Protein 8U51 (pdb70)

InterPro domains:
  IPR007544 Type 1 encapsulin shell protein [NF041155] (4-263)
  IPR007544 Type 1 encapsulin shell protein [PF04454] (1-251)
  IPR007544 Type 1 encapsulin shell protein [PIRSF019254] (1-263)
  IPR051429 Encapsulin nanocompartment [PTHR37165] (1-262)

Sequence (277 aa):
MNNLHRELAPVSDAAWEQIEEEASRTLKRFLAARRVVDVSDPQGPAFSAVGTGHVTRLEGPGDSVGAVKRQSQPVVEFRVPFILTRQAIDDVERGSQDSDWSPLKEAARKIAGAEDRAVFDGYAAAGIGGIRPQSSNSPLTLPVAASGYPDVIARALDQLRVAGVNGPYHLVLGENAYTLITSGNEDGYPVLQHIHRLIDGEIVWAPAIEGGVLLSTRGGDFAMDIGQDISIGYLSHTATHVELYLQESFTFRTLTSEAVVSLLPSESGSLNIGSLK

Secondary structure (DSSP, 8-state):
--SS-GGGS---HHHHHHHHHHHHHHHHHH--GGGSSEEPPP--TT--EEEEEEEEE---SBTTB--EEEEEEE-EEEEEEEEE-SHHHHHHHTT-S----HHHHHHHHHHHHHHHHHHHH-BTTTTB--TTTT--SPPEEPPSSGGGHHHHHHHHHHHHHHTT--S-EEEEEEHHHHHHHHT--TT---HHHHHHHHSSSPPEEETT-SSEEEEE-SSSSEEEEEEEEEEEEEEEE-SS-EEEEEEEEEEEEE--TTSEEEEEPP-/--B-------

Radius of gyration: 22.18 Å; Cα contacts (8 Å, |Δi|>4): 572; chains: 2; bounding box: 74×34×63 Å

B-factor: mean 32.62, std 5.42, range [25.4, 61.15]

Organism: Klebsiella pneumoniae (NCBI:txid573)

Nearest PDB structures (foldseek):
  8u50-assembly1_A  TM=1.003E+00  e=3.846E-56  Klebsiella pneumoniae
  9bkx-assembly1_E  TM=9.884E-01  e=8.285E-40  Mycobacterium tuberculosis H37Rv
  6i9g-assembly1_A  TM=9.886E-01  e=1.221E-38  Mycolicibacterium hassiacum DSM 44199
  7boj-assembly1_A  TM=9.740E-01  e=4.591E-39  Mycolicibacterium smegmatis MC2 155
  7oe2-assembly1_A  TM=9.631E-01  e=7.368E-34  Haliangium ochraceum DSM 14365

Solvent-accessible surface area: 13826 Å² total; per-residue (Å²): 161,67,128,9,69,43,117,97,10,42,17,44,122,47,0,26,131,50,0,50,95,21,0,29,134,8,0,106,146,27,3,2,0,1,76,1,1,54,24,41,118,85,92,26,138,88,34,80,48,19,58,38,65,118,75,43,175,70,172,42,103,49,128,123,79,60,24,71,108,187,74,65,25,76,31,23,119,32,120,23,74,11,85,2,54,62,108,0,1,70,33,11,138,176,57,28,163,130,17,83,17,62,44,0,89,78,0,0,116,118,0,1,7,36,0,1,112,3,0,0,66,24,88,101,88,12,46,5,34,0,0,31,86,86,24,76,26,69,75,23,70,7,28,108,52,6,52,23,2,19,81,6,0,38,106,0,10,68,37,0,133,121,41,61,7,86,24,63,31,36,0,0,0,1,99,116,10,64,78,55,2,62,82,37,33,164,100,68,120,93,9,69,108,82,0,72,177,46,8,82,25,121,14,2,57,0,43,19,8,113,5,0,0,0,0,2,21,92,37,50,6,4,21,2,24,2,2,46,5,1,1,0,0,23,78,57,85,83,92,85,73,0,49,0,5,0,21,1,8,0,0,1,50,23,88,22,41,70,0,0,0,10,0,76,44,48,185,136,13,39,17,122,12,24,60,38,119

Foldseek 3Di:
DDPQPVVPFPFDPLLVVVLVVVLVVLLVVAAFVVVQFAEDDAAAPVDWWAFPADWAWDDAPDDPGTDIHTDIFTKDKDKFKFKAFCVLRVVSVVPDDDRDPPRSSVQSNVVSLVVQCCQAVNDVVRPRRHQANLAPDDAAADAPALVCVLVRLVVQVVLCVVVVHDAFKAKEAEDVNVCRNPVDDPVPDCSVVSVCVRGDDDYTYHPNDHFMKIFHRPDDFKYKYWNADWDKGFDDADPTMTMIMTMTMIGIDGRDNSGMHTYHYHD/DPDPPPPDPD

Structure (mmCIF, N/CA/C/O backbone):
data_8U51
#
_entry.id   8U51
#
_cell.length_a   1.00
_cell.length_b   1.00
_cell.length_c   1.00
_cell.angle_alpha   90.00
_cell.angle_beta   90.00
_cell.angle_gamma   90.00
#
_symmetry.space_group_name_H-M   'P 1'
#
loop_
_entity.id
_entity.type
_entity.pdbx_description
1 polymer 'Klebsiella pneumoniae family 1 encapsulin shell'
2 polymer 'SUMO-targeting peptide fusion protein'
#
loop_
_atom_site.group_PDB
_atom_site.id
_atom_site.type_symbol
_atom_site.label_atom_id
_atom_site.label_alt_id
_atom_site.label_comp_id
_atom_site.label_asym_id
_atom_site.label_entity_id
_atom_site.label_seq_id
_atom_site.pdbx_PDB_ins_code
_atom_site.Cartn_x
_atom_site.Cartn_y
_atom_site.Cartn_z
_atom_site.occupancy
_atom_site.B_iso_or_equiv
_atom_site.auth_seq_id
_atom_site.auth_comp_id
_atom_site.auth_asym_id
_atom_site.auth_atom_id
_atom_site.pdbx_PDB_model_num
ATOM 1 N N . MET A 1 1 ? 175.786 89.890 151.181 1.00 33.42 1 MET A N 1
ATOM 2 C CA . MET A 1 1 ? 175.411 88.489 151.047 1.00 33.42 1 MET A CA 1
ATOM 3 C C . MET A 1 1 ? 175.467 87.762 152.387 1.00 33.42 1 MET A C 1
ATOM 4 O O . MET A 1 1 ? 176.482 87.795 153.077 1.00 33.42 1 MET A O 1
ATOM 9 N N . ASN A 1 2 ? 174.369 87.114 152.749 1.00 30.46 2 ASN A N 1
ATOM 10 C CA . ASN A 1 2 ? 174.305 86.227 153.901 1.00 30.46 2 ASN A CA 1
ATOM 11 C C . ASN A 1 2 ? 173.986 84.817 153.407 1.00 30.46 2 ASN A C 1
ATOM 12 O O . ASN A 1 2 ? 173.970 84.553 152.203 1.00 30.46 2 ASN A O 1
ATOM 17 N N . ASN A 1 3 ? 173.736 83.904 154.347 1.00 28.75 3 ASN A N 1
ATOM 18 C CA . ASN A 1 3 ? 173.508 82.510 153.982 1.00 28.75 3 ASN A CA 1
ATOM 19 C C . ASN A 1 3 ? 172.283 82.324 153.097 1.00 28.75 3 ASN A C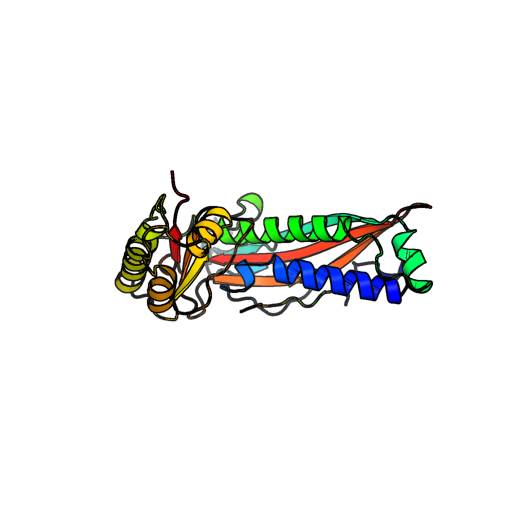 1
ATOM 20 O O . ASN A 1 3 ? 172.203 81.323 152.380 1.00 28.75 3 ASN A O 1
ATOM 25 N N . LEU A 1 4 ? 171.328 83.251 153.136 1.00 29.17 4 LEU A N 1
ATOM 26 C CA . LEU A 1 4 ? 170.223 83.269 152.178 1.00 29.17 4 LEU A CA 1
ATOM 27 C C . LEU A 1 4 ? 170.714 84.010 150.944 1.00 29.17 4 LEU A C 1
ATOM 28 O O . LEU A 1 4 ? 170.642 85.237 150.856 1.00 29.17 4 LEU A O 1
ATOM 33 N N . HIS A 1 5 ? 171.236 83.259 149.974 1.00 28.73 5 HIS A N 1
ATOM 34 C CA . HIS A 1 5 ? 171.837 83.847 148.779 1.00 28.73 5 HIS A CA 1
ATOM 35 C C . HIS A 1 5 ? 170.731 84.319 147.832 1.00 28.73 5 HIS A C 1
ATOM 36 O O . HIS A 1 5 ? 170.509 83.778 146.749 1.00 28.73 5 HIS A O 1
ATOM 43 N N . ARG A 1 6 ? 170.029 85.364 148.276 1.00 32.62 6 ARG A N 1
ATOM 44 C CA . ARG A 1 6 ? 168.869 85.854 147.540 1.00 32.62 6 ARG A CA 1
ATOM 45 C C . ARG A 1 6 ? 169.261 86.517 146.227 1.00 32.62 6 ARG A C 1
ATOM 46 O O . ARG A 1 6 ? 168.519 86.419 145.244 1.00 32.62 6 ARG A O 1
ATOM 54 N N . GLU A 1 7 ? 170.407 87.198 146.191 1.00 33.93 7 GLU A N 1
ATOM 55 C CA . GLU A 1 7 ? 170.823 87.901 144.983 1.00 33.93 7 GLU A CA 1
ATOM 56 C C . GLU A 1 7 ? 171.230 86.942 143.874 1.00 33.93 7 GLU A C 1
ATOM 57 O O . GLU A 1 7 ? 171.332 87.352 142.714 1.00 33.93 7 GLU A O 1
ATOM 63 N N . LEU A 1 8 ? 171.484 85.678 144.200 1.00 29.16 8 LEU A N 1
ATOM 64 C CA . LEU A 1 8 ? 171.831 84.698 143.180 1.00 29.16 8 LEU A CA 1
ATOM 65 C C . LEU A 1 8 ? 170.612 84.092 142.498 1.00 29.16 8 LEU A C 1
ATOM 66 O O . LEU A 1 8 ? 170.775 83.366 141.513 1.00 29.16 8 LEU A O 1
ATOM 71 N N . ALA A 1 9 ? 169.415 84.359 142.996 1.00 27.70 9 ALA A N 1
ATOM 72 C CA . ALA A 1 9 ? 168.203 83.797 142.410 1.00 27.70 9 ALA A CA 1
ATOM 73 C C . ALA A 1 9 ? 167.748 84.641 141.223 1.00 27.70 9 ALA A C 1
ATOM 74 O O . ALA A 1 9 ? 167.723 85.870 141.319 1.00 27.70 9 ALA A O 1
ATOM 76 N N . PRO A 1 10 ? 167.376 84.023 140.103 1.00 26.41 10 PRO A N 1
ATOM 77 C CA . PRO A 1 10 ? 166.813 84.776 138.969 1.00 26.41 10 PRO A CA 1
ATOM 78 C C . PRO A 1 10 ? 165.377 85.224 139.229 1.00 26.41 10 PRO A C 1
ATOM 79 O O . PRO A 1 10 ? 164.426 84.783 138.581 1.00 26.41 10 PRO A O 1
ATOM 83 N N . VAL A 1 11 ? 165.215 86.109 140.209 1.00 27.73 11 VAL A N 1
ATOM 84 C CA . VAL A 1 11 ? 163.915 86.571 140.676 1.00 27.73 11 VAL A CA 1
ATOM 85 C C . VAL A 1 11 ? 163.951 88.090 140.746 1.00 27.73 11 VAL A C 1
ATOM 86 O O . VAL A 1 11 ? 164.846 88.663 141.375 1.00 27.73 11 VAL A O 1
ATOM 90 N N . SER A 1 12 ? 162.987 88.740 140.103 1.00 30.30 12 SER A N 1
ATOM 91 C CA . SER A 1 12 ? 162.937 90.192 140.084 1.00 30.30 12 SER A CA 1
ATOM 92 C C . SER A 1 12 ? 162.446 90.733 141.427 1.00 30.30 12 SER A C 1
ATOM 93 O O . SER A 1 12 ? 161.968 89.995 142.288 1.00 30.30 12 SER A O 1
ATOM 96 N N . ASP A 1 13 ? 162.582 92.049 141.600 1.00 32.09 13 ASP A N 1
ATOM 97 C CA . ASP A 1 13 ? 162.174 92.681 142.851 1.00 32.09 13 ASP A CA 1
ATOM 98 C C . ASP A 1 13 ? 160.667 92.578 143.072 1.00 32.09 13 ASP A C 1
ATOM 99 O O . ASP A 1 13 ? 160.216 92.319 144.194 1.00 32.09 13 ASP A O 1
ATOM 104 N N . ALA A 1 14 ? 159.874 92.791 142.019 1.00 30.59 14 ALA A N 1
ATOM 105 C CA . ALA A 1 14 ? 158.424 92.692 142.152 1.00 30.59 14 ALA A CA 1
ATOM 106 C C . ALA A 1 14 ? 157.997 91.277 142.518 1.00 30.59 14 ALA A C 1
ATOM 107 O O . ALA A 1 14 ? 157.107 91.081 143.358 1.00 30.59 14 ALA A O 1
ATOM 109 N N . ALA A 1 15 ? 158.619 90.277 141.894 1.00 29.96 15 ALA A N 1
ATOM 110 C CA . ALA A 1 15 ? 158.326 88.893 142.241 1.00 29.96 15 ALA A CA 1
ATOM 111 C C . ALA A 1 15 ? 158.704 88.600 143.686 1.00 29.96 15 ALA A C 1
ATOM 112 O O . ALA A 1 15 ? 157.975 87.894 144.393 1.00 29.96 15 ALA A O 1
ATOM 114 N N . TRP A 1 16 ? 159.832 89.146 144.149 1.00 31.03 16 TRP A N 1
ATOM 115 C CA . TRP A 1 16 ? 160.224 88.970 145.543 1.00 31.03 16 TRP A CA 1
ATOM 116 C C . TRP A 1 16 ? 159.193 89.576 146.483 1.00 31.03 16 TRP A C 1
ATOM 117 O O . TRP A 1 16 ? 158.841 88.971 147.503 1.00 31.03 16 TRP A O 1
ATOM 128 N N . GLU A 1 17 ? 158.701 90.772 146.159 1.00 32.95 17 GLU A N 1
ATOM 129 C CA . GLU A 1 17 ? 157.700 91.418 147.003 1.00 32.95 17 GLU A CA 1
ATOM 130 C C . GLU A 1 17 ? 156.417 90.600 147.072 1.00 32.95 17 GLU A C 1
ATOM 131 O O . GLU A 1 17 ? 155.854 90.403 148.157 1.00 32.95 17 GLU A O 1
ATOM 137 N N . GLN A 1 18 ? 155.943 90.113 145.925 1.00 31.31 18 GLN A N 1
ATOM 138 C CA . GLN A 1 18 ? 154.723 89.308 145.921 1.00 31.31 18 GLN A CA 1
ATOM 139 C C . GLN A 1 18 ? 154.912 88.012 146.701 1.00 31.31 18 GLN A C 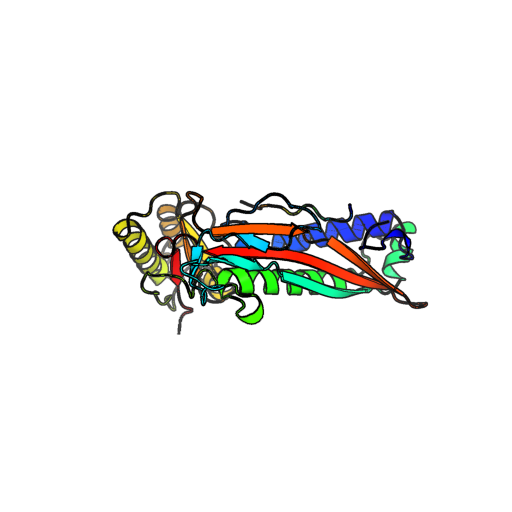1
ATOM 140 O O . GLN A 1 18 ? 154.026 87.598 147.461 1.00 31.31 18 GLN A O 1
ATOM 146 N N . ILE A 1 19 ? 156.069 87.364 146.535 1.00 31.20 19 ILE A N 1
ATOM 147 C CA . ILE A 1 19 ? 156.348 86.122 147.249 1.00 31.20 19 ILE A CA 1
ATOM 148 C C . ILE A 1 19 ? 156.368 86.359 148.752 1.00 31.20 19 ILE A C 1
ATOM 149 O O . ILE A 1 19 ? 155.794 85.581 149.527 1.00 31.20 19 ILE A O 1
ATOM 154 N N . GLU A 1 20 ? 157.021 87.438 149.192 1.00 33.47 20 GLU A N 1
ATOM 155 C CA . GLU A 1 20 ? 157.089 87.724 150.621 1.00 33.47 20 GLU A CA 1
ATOM 156 C C . GLU A 1 20 ? 155.718 88.050 151.194 1.00 33.47 20 GLU A C 1
ATOM 157 O O . GLU A 1 20 ? 155.384 87.615 152.303 1.00 33.47 20 GLU A O 1
ATOM 163 N N . GLU A 1 21 ? 154.907 88.817 150.460 1.00 33.35 21 GLU A N 1
ATOM 164 C CA . GLU A 1 21 ? 153.558 89.118 150.932 1.00 33.35 21 GLU A CA 1
ATOM 165 C C . GLU A 1 21 ? 152.731 87.846 151.087 1.00 33.35 21 GLU A C 1
ATOM 166 O O . GLU A 1 21 ? 152.055 87.651 152.107 1.00 33.35 21 GLU A O 1
ATOM 172 N N . GLU A 1 22 ? 152.787 86.962 150.088 1.00 33.04 22 GLU A N 1
ATOM 173 C CA . GLU A 1 22 ? 152.030 85.716 150.165 1.00 33.04 22 GLU A CA 1
ATOM 174 C C . GLU A 1 22 ? 152.493 84.859 151.336 1.00 33.04 22 GLU A C 1
ATOM 175 O O . GLU A 1 22 ? 151.669 84.298 152.072 1.00 33.04 22 GLU A O 1
ATOM 181 N N . ALA A 1 23 ? 153.812 84.749 151.526 1.00 32.70 23 ALA A N 1
ATOM 182 C CA . ALA A 1 23 ? 154.335 83.943 152.6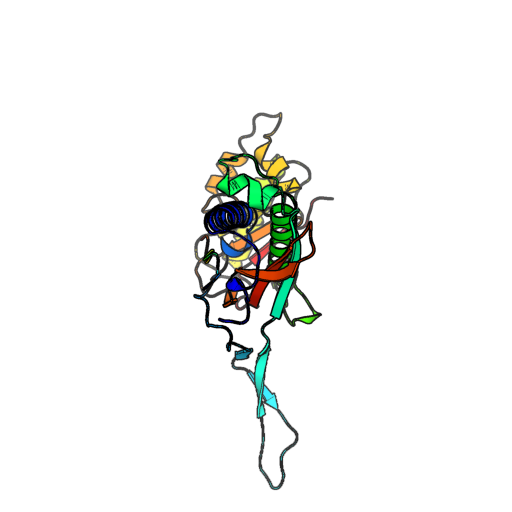22 1.00 32.70 23 ALA A CA 1
ATOM 183 C C . ALA A 1 23 ? 153.913 84.502 153.972 1.00 32.70 23 ALA A C 1
ATOM 184 O O . ALA A 1 23 ? 153.501 83.746 154.859 1.00 32.70 23 ALA A O 1
ATOM 186 N N . SER A 1 24 ? 154.004 85.822 154.148 1.00 32.52 24 SER A N 1
ATOM 187 C CA . SER A 1 24 ? 153.604 86.423 155.414 1.00 32.52 24 SER A CA 1
ATOM 188 C C . SER A 1 24 ? 152.131 86.173 155.701 1.00 32.52 24 SER A C 1
ATOM 189 O O . SER A 1 24 ? 151.768 85.790 156.820 1.00 32.52 24 SER A O 1
ATOM 192 N N . ARG A 1 25 ? 151.269 86.368 154.699 1.00 32.22 25 ARG A N 1
ATOM 193 C CA . ARG A 1 25 ? 149.839 86.151 154.900 1.00 32.22 25 ARG A CA 1
ATOM 194 C C . ARG A 1 25 ? 149.550 84.707 155.292 1.00 32.22 25 ARG A C 1
ATOM 195 O O . ARG A 1 25 ? 148.842 84.443 156.274 1.00 32.22 25 ARG A O 1
ATOM 203 N N . THR A 1 26 ? 150.099 83.753 154.536 1.00 30.89 26 THR A N 1
ATOM 204 C CA . THR A 1 26 ? 149.802 82.348 154.798 1.00 30.89 26 THR A CA 1
ATOM 205 C C . THR A 1 26 ? 150.340 81.909 156.156 1.00 30.89 26 THR A C 1
ATOM 206 O O . THR A 1 26 ? 149.668 81.174 156.892 1.00 30.89 26 THR A O 1
ATOM 210 N N . LEU A 1 27 ? 151.548 82.355 156.511 1.00 31.64 27 LEU A N 1
ATOM 211 C CA . LEU A 1 27 ? 152.120 81.985 157.800 1.00 31.64 27 LEU A CA 1
ATOM 212 C C . LEU A 1 27 ? 151.320 82.576 158.951 1.00 31.64 27 LEU A C 1
ATOM 213 O O . LEU A 1 27 ? 151.060 81.891 159.945 1.00 31.64 27 LEU A O 1
ATOM 218 N N . LYS A 1 28 ? 150.914 83.843 158.838 1.00 32.67 28 LYS A N 1
ATOM 219 C CA . LYS A 1 28 ? 150.096 84.438 159.886 1.00 32.67 28 LYS A CA 1
ATOM 220 C C . LYS A 1 28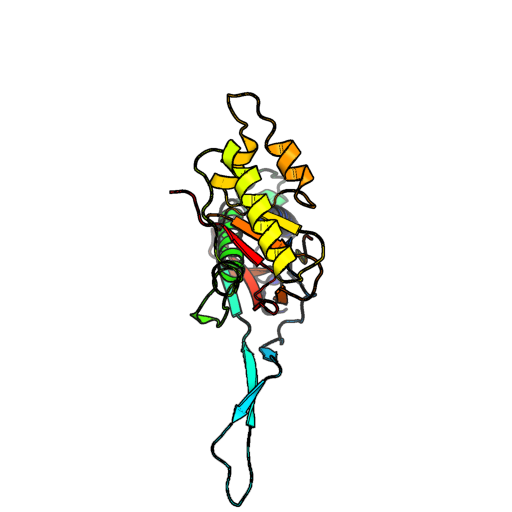 ? 148.761 83.720 160.022 1.00 32.67 28 LYS A C 1
ATOM 221 O O . LYS A 1 28 ? 148.235 83.597 161.132 1.00 32.67 28 LYS A O 1
ATOM 227 N N . ARG A 1 29 ? 148.203 83.233 158.913 1.00 30.62 29 ARG A N 1
ATOM 228 C CA . ARG A 1 29 ? 146.966 82.468 159.010 1.00 30.62 29 ARG A CA 1
ATOM 229 C C . ARG A 1 29 ? 147.187 81.104 159.655 1.00 30.62 29 ARG A C 1
ATOM 230 O O . ARG A 1 29 ? 146.299 80.603 160.351 1.00 30.62 29 ARG A O 1
ATOM 238 N N . PHE A 1 30 ? 148.354 80.488 159.451 1.00 31.36 30 PHE A N 1
ATOM 239 C CA . PHE A 1 30 ? 148.559 79.126 159.930 1.00 31.36 30 PHE A CA 1
ATOM 240 C C . PHE A 1 30 ? 149.270 79.028 161.276 1.00 31.36 30 PHE A C 1
ATOM 241 O O . PHE A 1 30 ? 149.167 77.986 161.929 1.00 31.36 30 PHE A O 1
ATOM 249 N N . LEU A 1 31 ? 149.981 80.065 161.712 1.00 34.62 31 LEU A N 1
ATOM 250 C CA . LEU A 1 31 ? 150.781 79.974 162.928 1.00 34.62 31 LEU A CA 1
ATOM 251 C C . LEU A 1 31 ? 149.902 80.191 164.154 1.00 34.62 31 LEU A C 1
ATOM 252 O O . LEU A 1 31 ? 149.347 81.278 164.343 1.00 34.62 31 LEU A O 1
ATOM 257 N N . ALA A 1 32 ? 149.790 79.165 164.993 1.00 36.15 32 ALA A N 1
ATOM 258 C CA . ALA A 1 32 ? 148.916 79.195 166.160 1.00 36.15 32 ALA A CA 1
ATOM 259 C C . ALA A 1 32 ? 149.659 79.288 167.482 1.00 36.15 32 ALA A C 1
ATOM 260 O O . ALA A 1 32 ? 149.194 79.973 168.393 1.00 36.15 32 ALA A O 1
ATOM 262 N N . ALA A 1 33 ? 150.809 78.621 167.610 1.00 36.52 33 ALA A N 1
ATOM 263 C CA . ALA A 1 33 ? 151.525 78.608 168.882 1.00 36.52 33 ALA A CA 1
ATOM 264 C C . ALA A 1 33 ? 152.021 79.993 169.271 1.00 36.52 33 ALA A C 1
ATOM 265 O O . ALA A 1 33 ? 152.105 80.307 170.462 1.00 36.52 33 ALA A O 1
ATOM 267 N N . ARG A 1 34 ? 152.341 80.837 168.290 1.00 38.83 34 ARG A N 1
ATOM 268 C CA . ARG A 1 34 ? 152.855 82.172 168.569 1.00 38.83 34 ARG A CA 1
ATOM 269 C C . ARG A 1 34 ? 151.819 83.092 169.200 1.00 38.83 34 ARG A C 1
ATOM 270 O O . ARG A 1 34 ? 152.181 84.180 169.657 1.00 38.83 34 ARG A O 1
ATOM 278 N N . ARG A 1 35 ? 150.548 82.693 169.226 1.00 39.99 35 ARG A N 1
ATOM 279 C CA . ARG A 1 35 ? 149.506 83.537 169.792 1.00 39.99 35 ARG A CA 1
ATOM 280 C C . ARG A 1 35 ? 149.326 83.341 171.292 1.00 39.99 35 ARG A C 1
ATOM 281 O O . ARG A 1 35 ? 148.663 84.162 171.932 1.00 39.99 35 ARG A O 1
ATOM 289 N N . VAL A 1 36 ? 149.892 82.281 171.870 1.00 37.32 36 VAL A N 1
ATOM 290 C CA . VAL A 1 36 ? 149.671 81.973 173.280 1.00 37.32 36 VAL A CA 1
ATOM 291 C C . VAL A 1 36 ? 150.985 81.683 173.990 1.00 37.32 36 VAL A C 1
ATOM 292 O O . VAL A 1 36 ? 150.992 81.178 175.118 1.00 37.32 36 VAL A O 1
ATOM 296 N N . VAL A 1 37 ? 152.103 81.998 173.347 1.00 35.05 37 VAL A N 1
ATOM 297 C CA . VAL A 1 37 ? 153.419 81.641 173.856 1.00 35.05 37 VAL A CA 1
ATOM 298 C C . VAL A 1 37 ? 154.311 82.873 173.825 1.00 35.05 37 VAL A C 1
ATOM 299 O O . VAL A 1 37 ? 154.222 83.702 172.913 1.00 35.05 37 VAL A O 1
ATOM 303 N N . ASP A 1 38 ? 155.157 83.008 174.847 1.00 35.48 38 ASP A N 1
ATOM 304 C CA . ASP A 1 38 ? 156.118 84.108 174.915 1.00 35.48 38 ASP A CA 1
ATOM 305 C C . ASP A 1 38 ? 157.164 83.943 173.819 1.00 35.48 38 ASP A C 1
ATOM 306 O O . ASP A 1 38 ? 158.004 83.041 173.881 1.00 35.48 38 ASP A O 1
ATOM 311 N N . VAL A 1 39 ? 157.120 84.818 172.822 1.00 37.59 39 VAL A N 1
ATOM 312 C CA . VAL A 1 39 ? 158.046 84.786 171.697 1.00 37.59 39 VAL A CA 1
ATOM 313 C C . VAL A 1 39 ? 159.047 85.919 171.865 1.00 37.59 39 VAL A C 1
ATOM 314 O O . VAL A 1 39 ? 158.658 87.087 171.990 1.00 37.59 39 VAL A O 1
ATOM 318 N N . SER A 1 40 ? 160.331 85.580 171.866 1.00 37.42 40 SER A N 1
ATOM 319 C CA . SER A 1 40 ? 161.381 86.575 171.990 1.00 37.42 40 SER A CA 1
ATOM 320 C C . SER A 1 40 ? 161.686 87.211 170.636 1.00 37.42 40 SER A C 1
ATOM 321 O O . SER A 1 40 ? 161.266 86.732 169.583 1.00 37.42 40 SER A O 1
ATOM 324 N N . ASP A 1 41 ? 162.421 88.317 170.678 1.00 39.11 41 ASP A N 1
ATOM 325 C CA . ASP A 1 41 ? 162.945 88.906 169.460 1.00 39.11 41 ASP A CA 1
ATOM 326 C C . ASP A 1 41 ? 164.023 88.000 168.867 1.00 39.11 41 ASP A C 1
ATOM 327 O O . ASP A 1 41 ? 164.711 87.285 169.601 1.00 39.11 41 ASP A O 1
ATOM 332 N N . PRO A 1 42 ? 164.182 88.000 167.544 1.00 36.91 42 PRO A N 1
ATOM 333 C CA . PRO A 1 42 ? 165.203 87.146 166.925 1.00 36.91 42 PRO A CA 1
ATOM 334 C C . PRO A 1 42 ? 166.595 87.488 167.440 1.00 36.91 42 PRO A C 1
ATOM 335 O O . PRO A 1 42 ? 166.990 88.654 167.487 1.00 36.91 42 PRO A O 1
ATOM 339 N N . GLN A 1 43 ? 167.338 86.454 167.823 1.00 35.62 43 GLN A N 1
ATOM 340 C CA . GLN A 1 43 ? 168.626 86.625 168.480 1.00 35.62 43 GLN A CA 1
ATOM 341 C C . GLN A 1 43 ? 169.809 86.492 167.533 1.00 35.62 43 GLN A C 1
ATOM 342 O O . GLN A 1 43 ? 170.954 86.558 167.990 1.00 35.62 43 GLN A O 1
ATOM 348 N N . GLY A 1 44 ? 169.572 86.314 166.239 1.00 32.35 44 GLY A N 1
ATOM 349 C CA . GLY A 1 44 ? 170.641 86.286 165.271 1.00 32.35 44 GLY A CA 1
ATOM 350 C C . GLY A 1 44 ? 171.062 84.891 164.861 1.00 32.35 44 GLY A C 1
ATOM 351 O O . GLY A 1 44 ? 170.676 83.890 165.468 1.00 32.35 44 GLY A O 1
ATOM 352 N N . PRO A 1 45 ? 171.873 84.808 163.802 1.00 31.15 45 PRO A N 1
ATOM 353 C CA . PRO A 1 45 ? 172.277 83.488 163.288 1.00 31.15 45 PRO A CA 1
ATOM 354 C C . PRO A 1 45 ? 173.255 82.747 164.184 1.00 31.15 45 PRO A C 1
ATOM 355 O O . PRO A 1 45 ? 173.384 81.523 164.070 1.00 31.15 45 PRO A O 1
ATOM 359 N N . ALA A 1 46 ? 173.966 83.455 165.062 1.00 30.07 46 ALA A N 1
ATOM 360 C CA . ALA A 1 46 ? 174.963 82.799 165.903 1.00 30.07 46 ALA A CA 1
ATOM 361 C C . ALA A 1 46 ? 174.336 82.127 167.118 1.00 30.07 46 ALA A C 1
ATOM 362 O O . ALA A 1 46 ? 174.990 81.315 167.782 1.00 30.07 46 ALA A O 1
ATOM 364 N N . PHE A 1 47 ? 173.084 82.457 167.430 1.00 30.85 47 PHE A N 1
ATOM 365 C CA . PHE A 1 47 ? 172.424 81.935 168.620 1.00 30.85 47 PHE A CA 1
ATOM 366 C C . PHE A 1 47 ? 172.268 80.419 168.523 1.00 30.85 47 PHE A C 1
ATOM 367 O O . PHE A 1 47 ? 171.596 79.908 167.625 1.00 30.85 47 PHE A O 1
ATOM 375 N N . SER A 1 48 ? 172.899 79.698 169.456 1.00 28.57 48 SER A N 1
ATOM 376 C CA . SER A 1 48 ? 173.064 78.256 169.333 1.00 28.57 48 SER A CA 1
ATOM 377 C C . SER A 1 48 ? 172.471 77.435 170.470 1.00 28.57 48 SER A C 1
ATOM 378 O O . SER A 1 48 ? 172.137 76.268 170.243 1.00 28.57 48 SER A O 1
ATOM 381 N N . ALA A 1 49 ? 172.337 77.989 171.673 1.00 27.82 49 ALA A N 1
ATOM 382 C CA . ALA A 1 49 ? 171.804 77.221 172.790 1.00 27.82 49 ALA A CA 1
ATOM 383 C C . ALA A 1 49 ? 171.236 78.177 173.825 1.00 27.82 49 ALA A C 1
ATOM 384 O O . ALA A 1 49 ? 171.562 79.365 173.843 1.00 27.82 49 ALA A O 1
ATOM 386 N N . VAL A 1 50 ? 170.379 77.641 174.690 1.00 27.87 50 VAL A N 1
ATOM 387 C CA . VAL A 1 50 ? 169.814 78.400 175.801 1.00 27.87 50 VAL A CA 1
ATOM 388 C C . VAL A 1 50 ? 170.170 77.692 177.102 1.00 27.87 50 VAL A C 1
ATOM 389 O O . VAL A 1 50 ? 169.926 76.490 177.249 1.00 27.87 50 VAL A O 1
ATOM 393 N N . GLY A 1 51 ? 170.758 78.432 178.036 1.00 28.11 51 GLY A N 1
ATOM 394 C CA . GLY A 1 51 ? 171.144 77.839 179.307 1.00 28.11 51 GLY A CA 1
ATOM 395 C C . GLY A 1 51 ? 169.936 77.644 180.206 1.00 28.11 51 GLY A C 1
ATOM 396 O O . GLY A 1 51 ? 169.137 78.566 180.407 1.00 28.11 51 GLY A O 1
ATOM 397 N N . THR A 1 52 ? 169.798 76.439 180.755 1.00 28.05 52 THR A N 1
ATOM 398 C CA . THR A 1 52 ? 168.668 76.118 181.616 1.00 28.05 52 THR A CA 1
ATOM 399 C C . THR A 1 52 ? 168.910 76.451 183.080 1.00 28.05 52 THR A C 1
ATOM 400 O O . THR A 1 52 ? 167.958 76.446 183.866 1.00 28.05 52 THR A O 1
ATOM 404 N N . GLY A 1 53 ? 170.150 76.740 183.464 1.00 29.37 53 GLY A N 1
ATOM 405 C CA . GLY A 1 53 ? 170.477 77.061 184.834 1.00 29.37 53 GLY A CA 1
ATOM 406 C C . GLY A 1 53 ? 170.857 75.885 185.706 1.00 29.37 53 GLY A C 1
ATOM 407 O O . GLY A 1 53 ? 171.273 76.098 186.850 1.00 29.37 53 GLY A O 1
ATOM 408 N N . HIS A 1 54 ? 170.732 74.659 185.214 1.00 29.82 54 HIS A N 1
ATOM 409 C CA . HIS A 1 54 ? 171.016 73.472 186.004 1.00 29.82 54 HIS A CA 1
ATOM 410 C C . HIS A 1 54 ? 172.383 72.897 185.655 1.00 29.82 54 HIS A C 1
ATOM 411 O O . HIS A 1 54 ? 172.969 73.209 184.617 1.00 29.82 54 HIS A O 1
ATOM 418 N N . VAL A 1 55 ? 172.893 72.049 186.550 1.00 28.19 55 VAL A N 1
ATOM 419 C CA . VAL A 1 55 ? 174.226 71.483 186.415 1.00 28.19 55 VAL A CA 1
ATOM 420 C C . VAL A 1 55 ? 174.152 69.972 186.575 1.00 28.19 55 VAL A C 1
ATOM 421 O O . VAL A 1 55 ? 173.204 69.424 187.139 1.00 28.19 55 VAL A O 1
ATOM 425 N N . THR A 1 56 ? 175.179 69.311 186.036 1.00 29.49 56 THR A N 1
ATOM 426 C CA . THR A 1 56 ? 175.284 67.839 186.170 1.00 29.49 56 THR A CA 1
ATOM 427 C C . THR A 1 56 ? 176.650 67.529 186.781 1.00 29.49 56 THR A C 1
ATOM 428 O O . THR A 1 56 ? 177.646 68.102 186.311 1.00 29.49 56 THR A O 1
ATOM 432 N N . 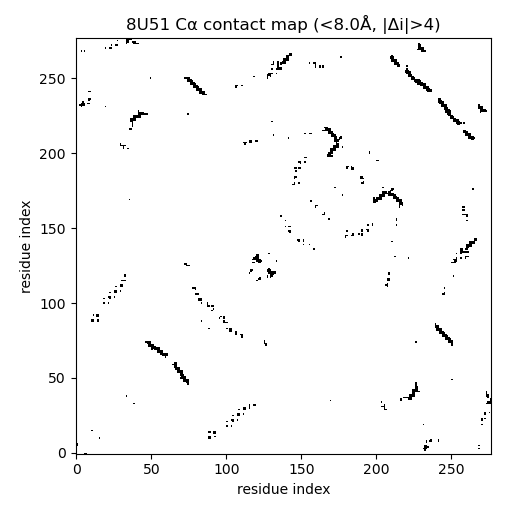ARG A 1 57 ? 176.683 66.681 187.803 1.00 30.41 57 ARG A N 1
ATOM 433 C CA . ARG A 1 57 ? 177.918 66.301 188.475 1.00 30.41 57 ARG A CA 1
ATOM 434 C C . ARG A 1 57 ? 178.798 65.472 187.545 1.00 30.41 57 ARG A C 1
ATOM 435 O O . ARG A 1 57 ? 178.311 64.573 186.854 1.00 30.41 57 ARG A O 1
ATOM 443 N N . LEU A 1 58 ? 180.096 65.768 187.529 1.00 31.24 58 LEU A N 1
ATOM 444 C CA . LEU A 1 58 ? 181.052 65.052 186.703 1.00 31.24 58 LEU A CA 1
ATOM 445 C C . LEU A 1 58 ? 182.000 64.242 187.574 1.00 31.24 58 LEU A C 1
ATOM 446 O O . LEU A 1 58 ? 182.101 64.452 188.785 1.00 31.24 58 LEU A O 1
ATOM 451 N N . GLU A 1 59 ? 182.690 63.301 186.939 1.00 37.35 59 GLU A N 1
ATOM 452 C CA . GLU A 1 59 ? 183.826 62.660 187.585 1.00 37.35 59 GLU A CA 1
ATOM 453 C C . GLU A 1 59 ? 184.964 63.666 187.682 1.00 37.35 59 GLU A C 1
ATOM 454 O O . GLU A 1 59 ? 185.345 64.286 186.685 1.00 37.35 59 GLU A O 1
ATOM 460 N N . GLY A 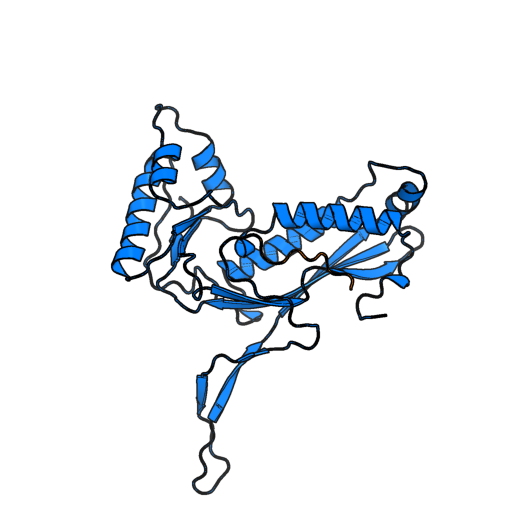1 60 ? 185.508 63.824 188.884 1.00 36.62 60 GLY A N 1
ATOM 461 C CA . GLY A 1 60 ? 186.425 64.898 189.175 1.00 36.62 60 GLY A CA 1
ATOM 462 C C . GLY A 1 60 ? 187.705 64.849 188.370 1.00 36.62 60 GLY A C 1
ATOM 463 O O . GLY A 1 60 ? 188.200 63.781 187.997 1.00 36.62 60 GLY A O 1
ATOM 464 N N . PRO A 1 61 ? 188.263 66.025 188.076 1.00 34.59 61 PRO A N 1
ATOM 465 C CA . PRO A 1 61 ? 189.547 66.067 187.359 1.00 34.59 61 PRO A CA 1
ATOM 466 C C . PRO A 1 61 ? 190.681 65.390 188.106 1.00 34.59 61 PRO A C 1
ATOM 467 O O . PRO A 1 61 ? 191.594 64.854 187.470 1.00 34.59 61 PRO A O 1
ATOM 471 N N . GLY A 1 62 ? 190.648 65.384 189.437 1.00 37.78 62 GLY A N 1
ATOM 472 C CA . GLY A 1 62 ? 191.755 64.843 190.197 1.00 37.78 62 GLY A CA 1
ATOM 473 C C . GLY A 1 62 ? 191.668 65.054 191.694 1.00 37.78 62 GLY A C 1
ATOM 474 O O . GLY A 1 62 ? 190.646 64.745 192.312 1.00 37.78 62 GLY A O 1
ATOM 475 N N . ASP A 1 63 ? 192.739 65.581 192.284 1.00 38.31 63 ASP A N 1
ATOM 476 C CA . ASP A 1 63 ? 192.903 65.614 193.736 1.00 38.31 63 ASP A CA 1
ATOM 477 C C . ASP A 1 63 ? 191.941 66.619 194.358 1.00 38.31 63 ASP A C 1
ATOM 478 O O . ASP A 1 63 ? 192.203 67.824 194.378 1.00 38.31 63 ASP A O 1
ATOM 483 N N . SER A 1 64 ? 190.823 66.114 194.880 1.00 35.62 64 SER A N 1
ATOM 484 C CA . SER A 1 64 ? 189.858 66.884 195.665 1.00 35.62 64 SER A CA 1
ATOM 485 C C . SER A 1 64 ? 189.268 68.061 194.897 1.00 35.62 64 SER A C 1
ATOM 486 O O . SER A 1 64 ? 188.879 69.063 195.502 1.00 35.62 64 SER A O 1
ATOM 489 N N . VAL A 1 65 ? 189.194 67.968 193.573 1.00 32.56 65 VAL A N 1
ATOM 490 C CA . VAL A 1 65 ? 188.544 68.981 192.750 1.00 32.56 65 VAL A CA 1
ATOM 491 C C . VAL A 1 65 ? 187.231 68.406 192.240 1.00 32.56 65 VAL A C 1
ATOM 492 O O . VAL A 1 65 ? 187.211 67.334 191.623 1.00 32.56 65 VAL A O 1
ATOM 496 N N . GLY A 1 66 ? 186.137 69.107 192.505 1.00 29.91 66 GLY A N 1
ATOM 497 C CA . GLY A 1 66 ? 184.831 68.724 192.012 1.00 29.91 66 GLY A CA 1
ATOM 498 C C . GLY A 1 66 ? 184.458 69.528 190.781 1.00 29.91 66 GLY A C 1
ATOM 499 O O . GLY A 1 66 ? 184.837 70.686 190.642 1.00 29.91 66 GLY A O 1
ATOM 500 N N . ALA A 1 67 ? 183.706 68.896 189.883 1.00 29.52 67 ALA A N 1
ATOM 501 C CA . ALA A 1 67 ? 183.330 69.515 188.622 1.00 29.52 67 ALA A CA 1
ATOM 502 C C . ALA A 1 67 ? 181.847 69.316 188.346 1.00 29.52 67 ALA A C 1
ATOM 503 O O . ALA A 1 67 ? 181.298 68.229 188.558 1.00 29.52 67 ALA A O 1
ATOM 505 N N . VAL A 1 68 ? 181.206 70.373 187.859 1.00 28.27 68 VAL A N 1
ATOM 506 C CA . VAL A 1 68 ? 179.835 70.317 187.376 1.00 28.27 68 VAL A CA 1
ATOM 507 C C . VAL A 1 68 ? 179.796 70.931 185.985 1.00 28.27 68 VAL A C 1
ATOM 508 O O . VAL A 1 68 ? 180.514 71.894 185.697 1.00 28.27 68 VAL A O 1
ATOM 512 N N . LYS A 1 69 ? 178.969 70.360 185.123 1.00 28.32 69 LYS A N 1
ATOM 513 C CA . LYS A 1 69 ? 178.784 70.834 183.761 1.00 28.32 69 LYS A CA 1
ATOM 514 C C . LYS A 1 69 ? 177.450 71.559 183.663 1.00 28.32 69 LYS A C 1
ATOM 515 O O . LYS A 1 69 ? 176.431 71.046 184.128 1.00 28.32 69 LYS A O 1
ATOM 521 N N . ARG A 1 70 ? 177.479 72.742 183.063 1.00 27.81 70 ARG A N 1
ATOM 522 C CA . ARG A 1 70 ? 176.233 73.513 182.879 1.00 27.81 70 ARG A CA 1
ATOM 523 C C . ARG A 1 70 ? 175.377 72.839 181.808 1.00 27.81 70 ARG A C 1
ATOM 524 O O . ARG A 1 70 ? 175.945 72.355 180.830 1.00 27.81 70 ARG A O 1
ATOM 532 N N . GLN A 1 71 ? 174.063 72.800 181.997 1.00 28.13 71 GLN A N 1
ATOM 533 C CA . GLN A 1 71 ? 173.117 72.187 181.077 1.00 28.13 71 GLN A CA 1
ATOM 534 C C . GLN A 1 71 ? 172.471 73.252 180.201 1.00 28.13 71 GLN A C 1
ATOM 535 O O . GLN A 1 71 ? 172.274 74.391 180.631 1.00 28.13 71 GLN A O 1
ATOM 541 N N . SER A 1 72 ? 172.150 72.875 178.967 1.00 28.39 72 SER A N 1
ATOM 542 C CA . SER A 1 72 ? 171.544 73.803 178.026 1.00 28.39 72 SER A CA 1
ATOM 543 C C . SER A 1 72 ? 170.671 73.031 177.051 1.00 28.39 72 SER A C 1
ATOM 544 O O . SER A 1 72 ? 170.778 71.810 176.916 1.00 28.39 72 SER A O 1
ATOM 547 N N . GLN A 1 73 ? 169.789 73.767 176.381 1.00 28.97 73 GLN A N 1
ATOM 548 C CA . GLN A 1 73 ? 168.926 73.221 175.348 1.00 28.97 73 GLN A CA 1
ATOM 549 C C . GLN A 1 73 ? 169.371 73.744 173.994 1.00 28.97 73 GLN A C 1
ATOM 550 O O . GLN A 1 73 ? 169.480 74.968 173.810 1.00 28.97 73 GLN A O 1
ATOM 556 N N . PRO A 1 74 ? 169.664 72.863 173.043 1.00 27.76 74 PRO A N 1
ATOM 557 C CA . PRO A 1 74 ? 170.153 73.313 171.739 1.00 27.76 74 PRO A CA 1
ATOM 558 C C . PRO A 1 74 ? 169.041 73.895 170.882 1.00 27.76 74 PRO A C 1
ATOM 559 O O . PRO A 1 74 ? 167.854 73.637 171.079 1.00 27.76 74 PRO A O 1
ATOM 563 N N . VAL A 1 75 ? 169.455 74.690 169.915 1.00 28.00 75 VAL A N 1
ATOM 564 C CA . VAL A 1 75 ? 168.557 75.326 168.962 1.00 28.00 75 VAL A CA 1
ATOM 565 C C . VAL A 1 75 ? 168.382 74.403 167.768 1.00 28.00 75 VAL A C 1
ATOM 566 O O . VAL A 1 75 ? 169.321 73.709 167.360 1.00 28.00 75 VAL A O 1
ATOM 570 N N . VAL A 1 76 ? 167.174 74.366 167.215 1.00 28.23 76 VAL A N 1
ATOM 571 C CA . VAL A 1 76 ? 166.870 73.527 166.065 1.00 28.23 76 VAL A CA 1
ATOM 572 C C . VAL A 1 76 ? 166.531 74.415 164.874 1.00 28.23 76 VAL A C 1
ATOM 573 O O . VAL A 1 76 ? 165.937 75.493 165.013 1.00 28.23 76 VAL A O 1
ATOM 577 N N . GLU A 1 77 ? 166.936 73.956 163.692 1.00 29.21 77 GLU A N 1
ATOM 578 C CA . GLU A 1 77 ? 166.694 74.640 162.430 1.00 29.21 77 GLU A CA 1
ATOM 579 C C . GLU A 1 77 ? 165.768 73.797 161.564 1.00 29.21 77 GLU A C 1
ATOM 580 O O . GLU A 1 77 ? 166.034 72.614 161.335 1.00 29.21 77 GLU A O 1
ATOM 586 N N . PHE A 1 78 ? 164.697 74.413 161.077 1.00 28.96 78 PHE A N 1
ATOM 587 C CA . PHE A 1 78 ? 163.729 73.771 160.198 1.00 28.96 78 PHE A CA 1
ATOM 588 C C . PHE A 1 78 ? 163.812 74.409 158.820 1.00 28.96 78 PHE A C 1
ATOM 589 O O . PHE A 1 78 ? 163.800 75.640 158.702 1.00 28.96 78 PHE A O 1
ATOM 597 N N . ARG A 1 79 ? 163.898 73.574 157.785 1.00 26.59 79 ARG A N 1
ATOM 598 C CA . ARG A 1 79 ? 163.969 74.026 156.403 1.00 26.59 79 ARG A CA 1
ATOM 599 C C . ARG A 1 79 ? 163.001 73.217 155.553 1.00 26.59 79 ARG A C 1
ATOM 600 O O . ARG A 1 79 ? 162.949 71.988 155.662 1.00 26.59 79 ARG A O 1
ATOM 608 N N . VAL A 1 80 ? 162.230 73.910 154.712 1.00 27.28 80 VAL A N 1
ATOM 609 C CA . VAL A 1 80 ? 161.295 73.276 153.792 1.00 27.28 80 VAL A CA 1
ATOM 610 C C . VAL A 1 80 ? 161.526 73.850 152.401 1.00 27.28 80 VAL A C 1
ATOM 611 O O . VAL A 1 80 ? 161.300 75.042 152.181 1.00 27.28 80 VAL A O 1
ATOM 615 N N . PRO A 1 81 ? 161.973 73.059 151.430 1.00 26.15 81 PRO A N 1
ATOM 616 C CA . PRO A 1 81 ? 162.145 73.569 150.067 1.00 26.15 81 PRO A CA 1
ATOM 617 C C . PRO A 1 81 ? 160.881 73.489 149.223 1.00 26.15 81 PRO A C 1
ATOM 618 O O . PRO A 1 81 ? 160.000 72.655 149.433 1.00 26.15 81 PRO A O 1
ATOM 622 N N . PHE A 1 82 ? 160.812 74.387 148.242 1.00 25.40 82 PHE A N 1
ATOM 623 C CA . PHE A 1 82 ? 159.719 74.434 147.281 1.00 25.40 82 PHE A CA 1
ATOM 624 C C . PHE A 1 82 ? 160.246 74.941 145.943 1.00 25.40 82 PHE A C 1
ATOM 625 O O . PHE A 1 82 ? 161.328 75.530 145.854 1.00 25.40 82 PHE A O 1
ATOM 633 N N . ILE A 1 83 ? 159.490 74.619 144.890 1.00 27.00 83 ILE A N 1
ATOM 634 C CA . ILE A 1 83 ? 159.962 74.958 143.521 1.00 27.00 83 ILE A CA 1
ATOM 635 C C . ILE A 1 83 ? 158.950 75.833 142.789 1.00 27.00 83 ILE A C 1
ATOM 636 O O . ILE A 1 83 ? 157.774 75.452 142.740 1.00 27.00 83 ILE A O 1
ATOM 641 N N . LEU A 1 84 ? 159.404 76.958 142.249 1.00 27.78 84 LEU A N 1
ATOM 642 C CA . LEU A 1 84 ? 158.594 77.832 141.411 1.00 27.78 84 LEU A CA 1
ATOM 643 C C . LEU A 1 84 ? 158.981 77.639 139.949 1.00 27.78 84 LEU A C 1
ATOM 644 O O . LEU A 1 84 ? 160.078 77.177 139.635 1.00 27.78 84 LEU A O 1
ATOM 649 N N . THR A 1 85 ? 158.064 77.990 139.045 1.00 28.85 85 THR A N 1
ATOM 650 C CA . THR A 1 85 ? 158.172 77.584 137.643 1.00 28.85 85 THR A CA 1
ATOM 651 C C . THR A 1 85 ? 158.873 78.592 136.739 1.00 28.85 85 THR A C 1
ATOM 652 O O . THR A 1 85 ? 158.991 78.327 135.537 1.00 28.85 85 THR A O 1
ATOM 656 N N . ARG A 1 86 ? 159.267 79.758 137.250 1.00 28.22 86 ARG A N 1
ATOM 657 C CA . ARG A 1 86 ? 159.981 80.777 136.477 1.00 28.22 86 ARG A CA 1
ATOM 658 C C . ARG A 1 86 ? 159.082 81.446 135.445 1.00 28.22 86 ARG A C 1
ATOM 659 O O . ARG A 1 86 ? 159.447 82.477 134.878 1.00 28.22 86 ARG A O 1
ATOM 667 N N . GLN A 1 87 ? 157.891 80.889 135.221 1.00 30.85 87 GLN A N 1
ATOM 668 C CA . GLN A 1 87 ? 156.889 81.575 134.363 1.00 30.85 87 GLN A CA 1
ATOM 669 C C . GLN A 1 87 ? 156.082 82.496 135.287 1.00 30.85 87 GLN A C 1
ATOM 670 O O . GLN A 1 87 ? 155.846 83.646 134.889 1.00 30.85 87 GLN A O 1
ATOM 676 N N . ALA A 1 88 ? 155.698 82.023 136.481 1.00 28.76 88 ALA A N 1
ATOM 677 C CA . ALA A 1 88 ? 155.044 82.880 137.461 1.00 28.76 88 ALA A CA 1
ATOM 678 C C . ALA A 1 88 ? 155.951 84.028 137.882 1.00 28.76 88 ALA A C 1
ATOM 679 O O . ALA A 1 88 ? 155.485 85.152 138.091 1.00 28.76 88 ALA A O 1
ATOM 681 N N . ILE A 1 89 ? 157.251 83.760 138.027 1.00 28.26 89 ILE A N 1
ATOM 682 C CA . ILE A 1 89 ? 158.189 84.803 138.438 1.00 28.26 89 ILE A CA 1
ATOM 683 C C . ILE A 1 89 ? 158.333 85.863 137.353 1.00 28.26 89 ILE A C 1
ATOM 684 O O . ILE A 1 89 ? 158.340 87.066 137.638 1.00 28.26 89 ILE A O 1
ATOM 689 N N . ASP A 1 90 ? 158.459 85.440 136.093 1.00 29.72 90 ASP A N 1
ATOM 690 C CA . ASP A 1 90 ? 158.653 86.404 135.016 1.00 29.72 90 ASP A CA 1
ATOM 691 C C . ASP A 1 90 ? 157.363 87.146 134.688 1.00 29.72 90 ASP A C 1
ATOM 692 O O . ASP A 1 90 ? 157.404 88.296 134.234 1.00 29.72 90 ASP A O 1
ATOM 697 N N . ASP A 1 91 ? 156.208 86.511 134.907 1.00 30.01 91 ASP A N 1
ATOM 698 C CA . ASP A 1 91 ? 154.943 87.167 134.602 1.00 30.01 91 ASP A CA 1
ATOM 699 C C . ASP A 1 91 ? 154.670 88.348 135.524 1.00 30.01 91 ASP A C 1
ATOM 700 O O . ASP A 1 91 ? 153.895 89.240 135.167 1.00 30.01 91 ASP A O 1
ATOM 705 N N . VAL A 1 92 ? 155.289 88.377 136.706 1.00 28.58 92 VAL A N 1
ATOM 706 C CA . VAL A 1 92 ? 155.024 89.457 137.653 1.00 28.58 92 VAL A CA 1
ATOM 707 C C . VAL A 1 92 ? 155.469 90.798 137.084 1.00 28.58 92 VAL A C 1
ATOM 708 O O . VAL A 1 92 ? 154.749 91.799 137.181 1.00 28.58 92 VAL A O 1
ATOM 712 N N . GLU A 1 93 ? 156.658 90.843 136.482 1.00 31.16 93 GLU A N 1
ATOM 713 C CA . GLU A 1 93 ? 157.153 92.086 135.902 1.00 31.16 93 GLU A CA 1
ATOM 714 C C . GLU A 1 93 ? 156.289 92.539 134.731 1.00 31.16 93 GLU A C 1
ATOM 715 O O . GLU A 1 93 ? 156.256 93.731 134.408 1.00 31.16 93 GLU A O 1
ATOM 721 N N . ARG A 1 94 ? 155.576 91.610 134.099 1.00 30.47 94 ARG A N 1
ATOM 722 C CA . ARG A 1 94 ? 154.678 91.910 132.995 1.00 30.47 94 ARG A CA 1
ATOM 723 C C . ARG A 1 94 ? 153.277 92.300 133.452 1.00 30.47 94 ARG A C 1
ATOM 724 O O . ARG A 1 94 ? 152.390 92.452 132.609 1.00 30.47 94 ARG A O 1
ATOM 732 N N . GLY A 1 95 ? 153.052 92.456 134.753 1.00 29.98 95 GLY A N 1
ATOM 733 C CA . GLY A 1 95 ? 151.772 92.903 135.259 1.00 29.98 95 GLY A CA 1
ATOM 734 C C . GLY A 1 95 ? 150.832 91.821 135.734 1.00 29.98 95 GLY A C 1
ATOM 735 O O . GLY A 1 95 ? 149.655 92.112 135.962 1.00 29.98 95 GLY A O 1
ATOM 736 N N . SER A 1 96 ? 151.303 90.585 135.884 1.00 30.49 96 SER A N 1
ATOM 737 C CA . SER A 1 96 ? 150.450 89.514 136.377 1.00 30.49 96 SER A CA 1
ATOM 738 C C . SER A 1 96 ? 150.053 89.759 137.827 1.00 30.49 96 SER A C 1
ATOM 739 O O . SER A 1 96 ? 150.844 90.264 138.628 1.00 30.49 96 SER A O 1
ATOM 742 N N . GLN A 1 97 ? 148.814 89.401 138.155 1.00 32.17 97 GLN A N 1
ATOM 743 C CA . GLN A 1 97 ? 148.306 89.482 139.515 1.00 32.17 97 GLN A CA 1
ATOM 744 C C . GLN A 1 97 ? 147.820 88.145 140.045 1.00 32.17 97 GLN A C 1
ATOM 745 O O . GLN A 1 97 ? 147.370 88.078 141.193 1.00 32.17 97 GLN A O 1
ATOM 751 N N . ASP A 1 98 ? 147.890 87.080 139.250 1.00 31.97 98 ASP A N 1
ATOM 752 C CA . ASP A 1 98 ? 147.458 85.750 139.662 1.00 31.97 98 ASP A CA 1
ATOM 753 C C . ASP A 1 98 ? 148.532 84.719 139.342 1.00 31.97 98 ASP A C 1
ATOM 754 O O . ASP A 1 98 ? 148.261 83.645 138.803 1.00 31.97 98 ASP A O 1
ATOM 759 N N . SER A 1 99 ? 149.779 85.041 139.672 1.00 31.75 99 SER A N 1
ATOM 760 C CA . SER A 1 99 ? 150.856 84.070 139.549 1.00 31.75 99 SER A CA 1
ATOM 761 C C . SER A 1 99 ? 150.664 82.933 140.546 1.00 31.75 99 SER A C 1
ATOM 762 O O . SER A 1 99 ? 150.159 83.125 141.654 1.00 31.75 99 SER A O 1
ATOM 765 N N . ASP A 1 100 ? 151.077 81.738 140.138 1.00 31.81 100 ASP A N 1
ATOM 766 C CA . ASP A 1 100 ? 150.864 80.534 140.934 1.00 31.81 100 ASP A CA 1
ATOM 767 C C . ASP A 1 100 ? 151.899 80.471 142.051 1.00 31.81 100 ASP A C 1
ATOM 768 O O . ASP A 1 100 ? 153.064 80.142 141.812 1.00 31.81 100 ASP A O 1
ATOM 773 N N . TRP A 1 101 ? 151.473 80.777 143.279 1.00 29.82 101 TRP A N 1
ATOM 774 C CA . TRP A 1 101 ? 152.317 80.650 144.461 1.00 29.82 101 TRP A CA 1
ATOM 775 C C . TRP A 1 101 ? 151.891 79.479 145.340 1.00 29.82 101 TRP A C 1
ATOM 776 O O . TRP A 1 101 ? 152.121 79.492 146.551 1.00 29.82 101 TRP A O 1
ATOM 787 N N . SER A 1 102 ? 151.257 78.468 144.750 1.00 30.83 102 SER A N 1
ATOM 788 C CA . SER A 1 102 ? 150.824 77.308 145.525 1.00 30.83 102 SER A CA 1
ATOM 789 C C . SER A 1 102 ? 151.964 76.543 146.194 1.00 30.83 102 SER A C 1
ATOM 790 O O . SER A 1 102 ? 151.795 76.153 147.362 1.00 30.83 102 SER A O 1
ATOM 793 N N . PRO A 1 103 ? 153.098 76.256 145.536 1.00 29.51 103 PRO A N 1
ATOM 794 C CA . PRO A 1 103 ? 154.182 75.566 146.258 1.00 29.51 103 PRO A CA 1
ATOM 795 C C . PRO A 1 103 ? 154.662 76.328 147.479 1.00 29.51 103 PRO A C 1
ATOM 796 O O . PRO A 1 103 ? 154.982 75.716 148.506 1.00 29.51 103 PRO A O 1
ATOM 800 N N . LEU A 1 104 ? 154.700 77.659 147.398 1.00 29.02 104 LEU A N 1
ATOM 801 C CA . LEU A 1 104 ? 155.081 78.463 148.552 1.00 29.02 104 LEU A CA 1
ATOM 802 C C . LEU A 1 104 ? 154.077 78.305 149.686 1.00 29.02 104 LEU A C 1
ATOM 803 O O . LEU A 1 104 ? 154.462 78.204 150.856 1.00 29.02 104 LEU A O 1
ATOM 808 N N . LYS A 1 105 ? 152.784 78.279 149.361 1.00 30.55 105 LYS A N 1
ATOM 809 C CA . LYS A 1 105 ? 151.764 78.114 150.390 1.00 30.55 105 LYS A CA 1
ATOM 810 C C . LYS A 1 105 ? 151.841 76.733 151.031 1.00 30.55 105 LYS A C 1
ATOM 811 O O . LYS A 1 105 ? 151.671 76.597 152.247 1.00 30.55 105 LYS A O 1
ATOM 817 N N . GLU A 1 106 ? 152.097 75.697 150.232 1.00 32.12 106 GLU A N 1
ATOM 818 C CA . GLU A 1 106 ? 152.247 74.360 150.796 1.00 32.12 106 GLU A CA 1
ATOM 819 C C . GLU A 1 106 ? 153.479 74.267 151.693 1.00 32.12 106 GLU A C 1
ATOM 820 O O . GLU A 1 106 ? 153.430 73.637 152.756 1.00 32.12 106 GLU A O 1
ATOM 826 N N . ALA A 1 107 ? 154.586 74.894 151.291 1.00 29.66 107 ALA A N 1
ATOM 827 C CA . ALA A 1 107 ? 155.767 74.917 152.148 1.00 29.66 107 ALA A CA 1
ATOM 828 C C . ALA A 1 107 ? 155.494 75.668 153.445 1.00 29.66 107 ALA A C 1
ATOM 829 O O . ALA A 1 107 ? 155.942 75.251 154.522 1.00 29.66 107 ALA A O 1
ATOM 831 N N . ALA A 1 108 ? 154.768 76.786 153.363 1.00 29.73 108 ALA A N 1
ATOM 832 C CA . ALA A 1 108 ? 154.422 77.537 154.563 1.00 29.73 108 ALA A CA 1
ATOM 833 C C . ALA A 1 108 ? 153.562 76.703 155.502 1.00 29.73 108 ALA A C 1
ATOM 834 O O . ALA A 1 108 ? 153.782 76.696 156.718 1.00 29.73 108 ALA A O 1
ATOM 836 N N . ARG A 1 109 ? 152.586 75.982 154.949 1.00 30.78 109 ARG A N 1
ATOM 837 C CA . ARG A 1 109 ? 151.761 75.098 155.762 1.00 30.78 109 ARG A CA 1
ATOM 838 C C . ARG A 1 109 ? 152.605 74.020 156.429 1.00 30.78 109 ARG A C 1
ATOM 839 O O . ARG A 1 109 ? 152.432 73.727 157.617 1.00 30.78 109 ARG A O 1
ATOM 847 N N . LYS A 1 110 ? 153.539 73.429 155.680 1.00 31.25 110 LYS A N 1
ATOM 848 C CA . LYS A 1 110 ? 154.381 72.372 156.232 1.00 31.25 110 LYS A CA 1
ATOM 849 C C . LYS A 1 110 ? 155.238 72.885 157.385 1.00 31.25 110 LYS A C 1
ATOM 850 O O . LYS A 1 110 ? 155.332 72.244 158.439 1.00 31.25 110 LYS A O 1
ATOM 856 N N . ILE A 1 111 ? 155.873 74.044 157.202 1.00 30.11 111 ILE A N 1
ATOM 857 C CA . ILE A 1 111 ? 156.773 74.544 158.237 1.00 30.11 111 ILE A CA 1
ATOM 858 C C . ILE A 1 111 ? 155.987 75.020 159.456 1.00 30.11 111 ILE A C 1
ATOM 859 O O . ILE A 1 111 ? 156.413 74.812 160.600 1.00 30.11 111 ILE A O 1
ATOM 864 N N . ALA A 1 112 ? 154.824 75.642 159.242 1.00 30.42 112 ALA A N 1
ATOM 865 C CA . ALA A 1 112 ? 153.992 76.043 160.370 1.00 30.42 112 ALA A CA 1
ATOM 866 C C . ALA A 1 112 ? 153.499 74.829 161.144 1.00 30.42 112 ALA A C 1
ATOM 867 O O . ALA A 1 112 ? 153.472 74.846 162.378 1.00 30.42 112 ALA A O 1
ATOM 869 N N . GLY A 1 113 ? 153.111 73.766 160.438 1.00 31.26 113 GLY A N 1
ATOM 870 C CA . GLY A 1 113 ? 152.699 72.553 161.118 1.00 31.26 113 GLY A CA 1
ATOM 871 C C . GLY A 1 113 ? 153.818 71.923 161.920 1.00 31.26 113 GLY A C 1
ATOM 872 O O . GLY A 1 113 ? 153.603 71.460 163.041 1.00 31.26 113 GLY A O 1
ATOM 873 N N . ALA A 1 114 ? 155.030 71.893 161.359 1.00 31.14 114 ALA A N 1
ATOM 874 C CA . ALA A 1 114 ? 156.166 71.339 162.093 1.00 31.14 114 ALA A CA 1
ATOM 875 C C . ALA A 1 114 ? 156.454 72.149 163.352 1.00 31.14 114 ALA A C 1
ATOM 876 O O . ALA A 1 114 ? 156.659 71.587 164.435 1.00 31.14 114 ALA A O 1
ATOM 878 N N . GLU A 1 115 ? 156.451 73.479 163.231 1.00 33.09 115 GLU A N 1
ATOM 879 C CA . GLU A 1 115 ? 156.686 74.337 164.389 1.00 33.09 115 GLU A CA 1
ATOM 880 C C . GLU A 1 115 ? 155.617 74.132 165.459 1.00 33.09 115 GLU A C 1
ATOM 881 O O . GLU A 1 115 ? 155.927 73.992 166.650 1.00 33.09 115 GLU A O 1
ATOM 887 N N . ASP A 1 116 ? 154.348 74.105 165.047 1.00 33.10 116 ASP A N 1
ATOM 888 C CA . ASP A 1 116 ? 153.257 73.946 166.000 1.00 33.10 116 ASP A CA 1
ATOM 889 C C . ASP A 1 116 ? 153.306 72.588 166.685 1.00 33.10 116 ASP A C 1
ATOM 890 O O . ASP A 1 116 ? 153.065 72.488 167.892 1.00 33.10 116 ASP A O 1
ATOM 895 N N . ARG A 1 117 ? 153.604 71.529 165.930 1.00 31.96 117 ARG A N 1
ATOM 896 C CA . ARG A 1 117 ? 153.663 70.201 166.525 1.00 31.96 117 ARG A CA 1
ATOM 897 C C . ARG A 1 117 ? 154.845 70.074 167.473 1.00 31.96 117 ARG A C 1
ATOM 898 O O . ARG A 1 117 ? 154.748 69.393 168.496 1.00 31.96 117 ARG A O 1
ATOM 906 N N . ALA A 1 118 ? 155.965 70.727 167.158 1.00 31.10 118 ALA A N 1
ATOM 907 C CA . ALA A 1 118 ? 157.086 70.731 168.090 1.00 31.10 118 ALA A CA 1
ATOM 908 C C . ALA A 1 118 ? 156.726 71.454 169.380 1.00 31.10 118 ALA A C 1
ATOM 909 O O . ALA A 1 118 ? 157.047 70.981 170.475 1.00 31.10 118 ALA A O 1
ATOM 911 N N . VAL A 1 119 ? 156.056 72.604 169.275 1.00 30.50 119 VAL A N 1
ATOM 912 C CA . VAL A 1 119 ? 155.756 73.386 170.471 1.00 30.50 119 VAL A CA 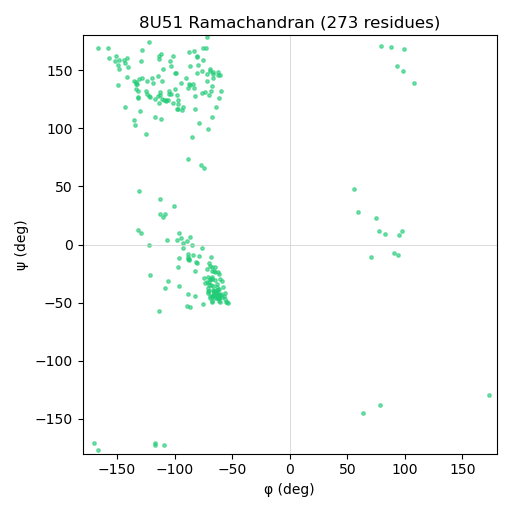1
ATOM 913 C C . VAL A 1 119 ? 154.703 72.692 171.332 1.00 30.50 119 VAL A C 1
ATOM 914 O O . VAL A 1 119 ? 154.808 72.673 172.564 1.00 30.50 119 VAL A O 1
ATOM 918 N N . PHE A 1 120 ? 153.682 72.104 170.711 1.00 31.18 120 PHE A N 1
ATOM 919 C CA . PHE A 1 120 ? 152.565 71.542 171.468 1.00 31.18 120 PHE A CA 1
ATOM 920 C C . PHE A 1 120 ? 152.798 70.081 171.849 1.00 31.18 120 PHE A C 1
ATOM 921 O O . PHE A 1 120 ? 152.662 69.713 173.018 1.00 31.18 120 PHE A O 1
ATOM 929 N N . ASP A 1 121 ? 153.127 69.236 170.874 1.00 32.71 121 ASP A N 1
ATOM 930 C CA . ASP A 1 121 ? 153.272 67.809 171.118 1.00 32.71 121 ASP A CA 1
ATOM 931 C C . ASP A 1 121 ? 154.710 67.379 171.370 1.00 32.71 121 ASP A C 1
ATOM 932 O O . ASP A 1 121 ? 154.931 66.241 171.797 1.00 32.71 121 ASP A O 1
ATOM 937 N N . GLY A 1 122 ? 155.681 68.243 171.123 1.00 32.41 122 GLY A N 1
ATOM 938 C CA . GLY A 1 122 ? 157.068 67.911 171.412 1.00 32.41 122 GLY A CA 1
ATOM 939 C C . GLY A 1 122 ? 157.794 67.310 170.226 1.00 32.41 122 GLY A C 1
ATOM 940 O O . GLY A 1 122 ? 157.206 66.692 169.339 1.00 32.41 122 GLY A O 1
ATOM 941 N N . TYR A 1 123 ? 159.112 67.494 170.219 1.00 32.42 123 TYR A N 1
ATOM 942 C CA . TYR A 1 123 ? 160.003 66.938 169.201 1.00 32.42 123 TYR A CA 1
ATOM 943 C C . TYR A 1 123 ? 161.202 66.347 169.938 1.00 32.42 123 TYR A C 1
ATOM 944 O O . TYR A 1 123 ? 162.085 67.084 170.386 1.00 32.42 123 TYR A O 1
ATOM 953 N N . ALA A 1 124 ? 161.226 65.019 170.064 1.00 32.68 124 ALA A N 1
ATOM 954 C CA . ALA A 1 124 ? 162.207 64.362 170.925 1.00 32.68 124 ALA A CA 1
ATOM 955 C C . ALA A 1 124 ? 163.628 64.522 170.396 1.00 32.68 124 ALA A C 1
ATOM 956 O O . ALA A 1 124 ? 164.576 64.639 171.181 1.00 32.68 124 ALA A O 1
ATOM 958 N N . ALA A 1 125 ? 163.800 64.513 169.072 1.00 32.77 125 ALA A N 1
ATOM 959 C CA . ALA A 1 125 ? 165.141 64.600 168.502 1.00 32.77 125 ALA A CA 1
ATOM 960 C C . ALA A 1 125 ? 165.820 65.917 168.851 1.00 32.77 125 ALA A C 1
ATOM 961 O O . ALA A 1 125 ? 167.034 65.944 169.081 1.00 32.77 125 ALA A O 1
ATOM 963 N N . ALA A 1 126 ? 165.066 67.010 168.902 1.00 31.60 126 ALA A N 1
ATOM 964 C CA . ALA A 1 126 ? 165.617 68.321 169.211 1.00 31.60 126 ALA A CA 1
ATOM 965 C C . ALA A 1 126 ? 165.620 68.635 170.700 1.00 31.60 126 ALA A C 1
ATOM 966 O O . ALA A 1 126 ? 166.009 69.743 171.080 1.00 31.60 126 ALA A O 1
ATOM 968 N N . GLY A 1 127 ? 165.194 67.704 171.547 1.00 31.85 127 GLY A N 1
ATOM 969 C CA . GLY A 1 127 ? 165.137 67.970 172.968 1.00 31.85 127 GLY A CA 1
ATOM 970 C C . GLY A 1 127 ? 164.002 68.863 173.408 1.00 31.85 127 GLY A C 1
ATOM 971 O O . GLY A 1 127 ? 164.100 69.492 174.464 1.00 31.85 127 GLY A O 1
ATOM 972 N N . ILE A 1 128 ? 162.931 68.949 172.628 1.00 31.08 128 ILE A N 1
ATOM 973 C CA . ILE A 1 128 ? 161.782 69.779 172.971 1.00 31.08 128 ILE A CA 1
ATOM 974 C C . ILE A 1 128 ? 160.715 68.893 173.601 1.00 31.08 128 ILE A C 1
ATOM 975 O O . ILE A 1 128 ? 160.192 67.979 172.956 1.00 31.08 128 ILE A O 1
ATOM 980 N N . GLY A 1 129 ? 160.400 69.160 174.870 1.00 31.71 129 GLY A N 1
ATOM 981 C CA . GLY A 1 129 ? 159.418 68.346 175.567 1.00 31.71 129 GLY A CA 1
ATOM 982 C C . GLY A 1 129 ? 158.014 68.501 175.016 1.00 31.71 129 GLY A C 1
ATOM 983 O O . GLY A 1 129 ? 157.309 67.511 174.806 1.00 31.71 129 GLY A O 1
ATOM 984 N N . GLY A 1 130 ? 157.594 69.728 174.763 1.00 32.28 130 GLY A N 1
ATOM 985 C CA . GLY A 1 130 ? 156.237 69.992 174.332 1.00 32.28 130 GLY A CA 1
ATOM 986 C C . GLY A 1 130 ? 155.350 70.424 175.485 1.00 32.28 130 GLY A C 1
ATOM 987 O O . GLY A 1 130 ? 155.543 70.029 176.638 1.00 32.28 130 GLY A O 1
ATOM 988 N N . ILE A 1 131 ? 154.357 71.253 175.169 1.00 31.12 131 ILE A N 1
ATOM 989 C CA . ILE A 1 131 ? 153.498 71.821 176.205 1.00 31.12 131 ILE A CA 1
ATOM 990 C C . ILE A 1 131 ? 152.610 70.748 176.824 1.00 31.12 131 ILE A C 1
ATOM 991 O O . ILE A 1 131 ? 152.475 70.663 178.049 1.00 31.12 131 ILE A O 1
ATOM 996 N N . ARG A 1 132 ? 151.992 69.916 175.992 1.00 32.14 132 ARG A N 1
ATOM 997 C CA . ARG A 1 132 ? 150.998 68.961 176.469 1.00 32.14 132 ARG A CA 1
ATOM 998 C C . ARG A 1 132 ? 151.618 67.770 177.196 1.00 32.14 132 ARG A C 1
ATOM 999 O O . ARG A 1 132 ? 151.172 67.447 178.304 1.00 32.14 132 ARG A O 1
ATOM 1007 N N . PRO A 1 133 ? 152.612 67.072 176.631 1.00 32.72 133 PRO A N 1
ATOM 1008 C CA . PRO A 1 133 ? 153.203 65.948 177.374 1.00 32.72 133 PRO A CA 1
ATOM 1009 C C . PRO A 1 133 ? 153.924 66.367 178.642 1.00 32.72 133 PRO A C 1
ATOM 1010 O O . PRO A 1 133 ? 154.147 65.522 179.515 1.00 32.72 133 PRO A O 1
ATOM 1014 N N . GLN A 1 134 ? 154.297 67.640 178.774 1.00 32.62 134 GLN A N 1
ATOM 1015 C CA . GLN A 1 134 ? 154.967 68.149 179.964 1.00 32.62 134 GLN A CA 1
ATOM 1016 C C . GLN A 1 134 ? 154.010 68.885 180.894 1.00 32.62 134 GLN A C 1
ATOM 1017 O O . GLN A 1 134 ? 154.405 69.848 181.556 1.00 32.62 134 GLN A O 1
ATOM 1023 N N . SER A 1 135 ? 152.755 68.455 180.946 1.00 32.01 135 SER A N 1
ATOM 1024 C CA . SER A 1 135 ? 151.760 69.057 181.820 1.00 32.01 135 SER A CA 1
ATOM 1025 C C . SER A 1 135 ? 151.598 68.196 183.066 1.00 32.01 135 SER A C 1
ATOM 1026 O O . SER A 1 135 ? 151.498 66.970 182.970 1.00 32.01 135 SER A O 1
ATOM 1029 N N . SER A 1 136 ? 151.588 68.840 184.234 1.00 32.52 136 SER A N 1
ATOM 1030 C CA . SER A 1 136 ? 151.415 68.109 185.481 1.00 32.52 136 SER A CA 1
ATOM 1031 C C . SER A 1 136 ? 149.951 67.944 185.870 1.00 32.52 136 SER A C 1
ATOM 1032 O O . SER A 1 136 ? 149.653 67.184 186.796 1.00 32.52 136 SER A O 1
ATOM 1035 N N . ASN A 1 137 ? 149.038 68.634 185.193 1.00 31.76 137 ASN A N 1
ATOM 1036 C CA . ASN A 1 137 ? 147.619 68.468 185.447 1.00 31.76 137 ASN A CA 1
ATOM 1037 C C . ASN A 1 137 ? 147.092 67.227 184.728 1.00 31.76 137 ASN A C 1
ATOM 1038 O O . ASN A 1 137 ? 147.723 66.694 183.813 1.00 31.76 137 ASN A O 1
ATOM 1043 N N . SER A 1 138 ? 145.927 66.766 185.161 1.00 32.15 138 SER A N 1
ATOM 1044 C CA . SER A 1 138 ? 145.331 65.573 184.566 1.00 32.15 138 SER A CA 1
ATOM 1045 C C . SER A 1 138 ? 144.599 65.938 183.277 1.00 32.15 138 SER A C 1
ATOM 1046 O O . SER A 1 138 ? 143.777 66.856 183.279 1.00 32.15 138 SER A O 1
ATOM 1049 N N . PRO A 1 139 ? 144.879 65.256 182.168 1.00 32.35 139 PRO A N 1
ATOM 1050 C CA . PRO A 1 139 ? 144.212 65.593 180.907 1.00 32.35 139 PRO A CA 1
ATOM 1051 C C . PRO A 1 139 ? 142.732 65.242 180.918 1.00 32.35 139 PRO A C 1
ATOM 1052 O O . PRO A 1 139 ? 142.292 64.301 181.583 1.00 32.35 139 PRO A O 1
ATOM 1056 N N . LEU A 1 140 ? 141.964 66.010 180.148 1.00 32.08 140 LEU A N 1
ATOM 1057 C CA . LEU A 1 140 ? 140.517 65.861 180.052 1.00 32.08 140 LEU A CA 1
ATOM 1058 C C . LEU A 1 140 ? 140.139 65.518 178.617 1.00 32.08 140 LEU A C 1
ATOM 1059 O O . LEU A 1 140 ? 140.704 66.076 177.674 1.00 32.08 140 LEU A O 1
ATOM 1064 N N . THR A 1 141 ? 139.194 64.598 178.456 1.00 34.12 141 THR A N 1
ATOM 1065 C CA . THR A 1 141 ? 138.730 64.227 177.127 1.00 34.12 141 THR A CA 1
ATOM 1066 C C . THR A 1 141 ? 137.619 65.159 176.659 1.00 34.12 141 THR A C 1
ATOM 1067 O O . THR A 1 141 ? 136.716 65.508 177.424 1.00 34.12 141 THR A O 1
ATOM 1071 N N . LEU A 1 142 ? 137.690 65.565 175.394 1.00 34.62 142 LEU A N 1
ATOM 1072 C CA . LEU A 1 142 ? 136.685 66.456 174.840 1.00 34.62 142 LEU A CA 1
ATOM 1073 C C . LEU A 1 142 ? 135.395 65.692 174.542 1.00 34.62 142 LEU A C 1
ATOM 1074 O O . LEU A 1 142 ? 135.426 64.496 174.244 1.00 34.62 142 LEU A O 1
ATOM 1079 N N . PRO A 1 143 ? 134.245 66.357 174.630 1.00 36.10 143 PRO A N 1
ATOM 1080 C CA . PRO A 1 143 ? 132.975 65.668 174.386 1.00 36.10 143 PRO A CA 1
ATOM 1081 C C . PRO A 1 143 ? 132.673 65.520 172.903 1.00 36.10 143 PRO A C 1
ATOM 1082 O O . PRO A 1 143 ? 133.229 66.217 172.052 1.00 36.10 143 PRO A O 1
ATOM 1086 N N . VAL A 1 144 ? 131.765 64.588 172.605 1.00 37.56 144 VAL A N 1
ATOM 1087 C CA . VAL A 1 144 ? 131.348 64.355 171.224 1.00 37.56 144 VAL A CA 1
ATOM 1088 C C . VAL A 1 144 ? 130.503 65.515 170.713 1.00 37.56 144 VAL A C 1
ATOM 1089 O O . VAL A 1 144 ? 130.649 65.951 169.564 1.00 37.56 144 VAL A O 1
ATOM 1093 N N . ALA A 1 145 ? 129.620 66.043 171.556 1.00 37.43 145 ALA A N 1
ATOM 1094 C CA . ALA A 1 145 ? 128.725 67.128 171.184 1.00 37.43 145 ALA A CA 1
ATOM 1095 C C . ALA A 1 145 ? 129.220 68.450 171.758 1.00 37.43 145 ALA A C 1
ATOM 1096 O O . ALA A 1 145 ? 129.913 68.484 172.777 1.00 37.43 145 ALA A O 1
ATOM 1098 N N . ALA A 1 146 ? 128.853 69.544 171.085 1.00 36.94 146 ALA A N 1
ATOM 1099 C CA . ALA A 1 146 ? 129.307 70.864 171.510 1.00 36.94 146 ALA A CA 1
ATOM 1100 C C . ALA A 1 146 ? 128.707 71.266 172.850 1.00 36.94 146 ALA A C 1
ATOM 1101 O O . ALA A 1 146 ? 129.321 72.036 173.598 1.00 36.94 146 ALA A O 1
ATOM 1103 N N . SER A 1 147 ? 127.519 70.753 173.174 1.00 38.09 147 SER A N 1
ATOM 1104 C CA . SER A 1 147 ? 126.863 71.117 174.425 1.00 38.09 147 SER A CA 1
ATOM 1105 C C . SER A 1 147 ? 127.700 70.710 175.631 1.00 38.09 147 SER A C 1
ATOM 1106 O O . SER A 1 147 ? 127.577 71.302 176.709 1.00 38.09 147 SER A O 1
ATOM 1109 N N . GLY A 1 148 ? 128.549 69.693 175.473 1.00 36.27 148 GLY A N 1
ATOM 1110 C CA . GLY A 1 148 ? 129.386 69.260 176.576 1.00 36.27 148 GLY A CA 1
ATOM 1111 C C . GLY A 1 148 ? 130.595 70.143 176.808 1.00 36.27 148 GLY A C 1
ATOM 1112 O O . GLY A 1 148 ? 131.299 69.984 177.808 1.00 36.27 148 GLY A O 1
ATOM 1113 N N . TYR A 1 149 ? 130.866 71.071 175.891 1.00 34.86 149 TYR A N 1
ATOM 1114 C CA . TYR A 1 149 ? 132.058 71.905 176.026 1.00 34.86 149 TYR A CA 1
ATOM 1115 C C . TYR A 1 149 ? 132.061 72.800 177.263 1.00 34.86 149 TYR A C 1
ATOM 1116 O O . TYR A 1 149 ? 133.113 72.874 177.919 1.00 34.86 149 TYR A O 1
ATOM 1125 N N . PRO A 1 150 ? 130.980 73.502 177.631 1.00 35.32 150 PRO A N 1
ATOM 1126 C CA . PRO A 1 150 ? 131.053 74.331 178.848 1.00 35.32 150 PRO A CA 1
ATOM 1127 C C . PRO A 1 150 ? 131.393 73.544 180.102 1.00 35.32 150 PRO A C 1
ATOM 1128 O O . PRO A 1 150 ? 132.027 74.088 181.014 1.00 35.32 150 PRO A O 1
ATOM 1132 N N . ASP A 1 151 ? 130.989 72.278 180.177 1.00 34.39 151 ASP A N 1
ATOM 1133 C CA . ASP A 1 151 ? 131.303 71.474 181.353 1.00 34.39 151 ASP A CA 1
ATOM 1134 C C . ASP A 1 151 ? 132.793 71.162 181.435 1.00 34.39 151 ASP A C 1
ATOM 1135 O O . ASP A 1 151 ? 133.394 71.258 182.510 1.00 34.39 151 ASP A O 1
ATOM 1140 N N . VAL A 1 152 ? 133.408 70.778 180.314 1.00 33.31 152 VAL A N 1
ATOM 1141 C CA . VAL A 1 152 ? 134.830 70.441 180.333 1.00 33.31 152 VAL A CA 1
ATOM 1142 C C . VAL A 1 152 ? 135.672 71.678 180.616 1.00 33.31 152 VAL A C 1
ATOM 1143 O O . VAL A 1 152 ? 136.516 71.675 181.522 1.00 33.31 152 VAL A O 1
ATOM 1147 N N . ILE A 1 153 ? 135.422 72.764 179.882 1.00 31.49 153 ILE A N 1
ATOM 1148 C CA . ILE A 1 153 ? 136.231 73.972 180.032 1.00 31.49 153 ILE A CA 1
ATOM 1149 C C . ILE A 1 153 ? 136.237 74.426 181.480 1.00 31.49 153 ILE A C 1
ATOM 1150 O O . ILE A 1 153 ? 137.301 74.641 182.076 1.00 31.49 153 ILE A O 1
ATOM 1155 N N . ALA A 1 154 ? 135.051 74.513 182.088 1.00 31.82 154 ALA A N 1
ATOM 1156 C CA . ALA A 1 154 ? 134.955 74.897 183.490 1.00 31.82 154 ALA A CA 1
ATOM 1157 C C . ALA A 1 154 ? 135.833 74.012 184.361 1.00 31.82 154 ALA A C 1
ATOM 1158 O O . ALA A 1 154 ? 136.661 74.518 185.128 1.00 31.82 154 ALA A O 1
ATOM 1160 N N . ARG A 1 155 ? 135.720 72.687 184.208 1.00 32.13 155 ARG A N 1
ATOM 1161 C CA . ARG A 1 155 ? 136.549 71.800 185.013 1.00 32.13 155 ARG A CA 1
ATOM 1162 C C . ARG A 1 155 ? 138.025 72.072 184.770 1.00 32.13 155 ARG A C 1
ATOM 1163 O O . ARG A 1 155 ? 138.808 72.171 185.721 1.00 32.13 155 ARG A O 1
ATOM 1171 N N . ALA A 1 156 ? 138.409 72.264 183.505 1.00 29.74 156 ALA A N 1
ATOM 1172 C CA . ALA A 1 156 ? 139.799 72.590 183.220 1.00 29.74 156 ALA A CA 1
ATOM 1173 C C . ALA A 1 156 ? 140.205 73.861 183.944 1.00 29.74 156 ALA A C 1
ATOM 1174 O O . ALA A 1 156 ? 141.242 73.894 184.619 1.00 29.74 156 ALA A O 1
ATOM 1176 N N . LEU A 1 157 ? 139.354 74.892 183.886 1.00 29.97 157 LEU A N 1
ATOM 1177 C CA . LEU A 1 157 ? 139.654 76.128 184.597 1.00 29.97 157 LEU A CA 1
ATOM 1178 C C . LEU A 1 157 ? 139.864 75.854 186.075 1.00 29.97 157 LEU A C 1
ATOM 1179 O O . LEU A 1 157 ? 140.820 76.358 186.679 1.00 29.97 157 LEU A O 1
ATOM 1184 N N . ASP A 1 158 ? 139.019 74.997 186.654 1.00 30.88 158 ASP A N 1
ATOM 1185 C CA . ASP A 1 158 ? 139.151 74.687 188.068 1.00 30.88 158 ASP A CA 1
ATOM 1186 C C . ASP A 1 158 ? 140.536 74.148 188.370 1.00 30.88 158 ASP A C 1
ATOM 1187 O O . ASP A 1 158 ? 141.184 74.590 189.329 1.00 30.88 158 ASP A O 1
ATOM 1192 N N . GLN A 1 159 ? 141.037 73.241 187.523 1.00 30.00 159 GLN A N 1
ATOM 1193 C CA . GLN A 1 159 ? 142.375 72.709 187.741 1.00 30.00 159 GLN A CA 1
ATOM 1194 C C . GLN A 1 159 ? 143.390 73.835 187.840 1.00 30.00 159 GLN A C 1
ATOM 1195 O O . GLN A 1 159 ? 144.143 73.911 188.818 1.00 30.00 159 GLN A O 1
ATOM 1201 N N . LEU A 1 160 ? 143.358 74.769 186.886 1.00 29.24 160 LEU A N 1
ATOM 1202 C CA . LEU A 1 160 ? 144.287 75.890 186.937 1.00 29.24 160 LEU A CA 1
ATOM 1203 C C . LEU A 1 160 ? 144.146 76.630 188.256 1.00 29.24 160 LEU A C 1
ATOM 1204 O O . LEU A 1 160 ? 145.137 76.881 188.952 1.00 29.24 160 LEU A O 1
ATOM 1209 N N . ARG A 1 161 ? 142.903 76.919 188.654 1.00 29.70 161 ARG A N 1
ATOM 1210 C CA . ARG A 1 161 ? 142.677 77.644 189.896 1.00 29.70 161 ARG A CA 1
ATOM 1211 C C . ARG A 1 161 ? 143.189 76.851 191.087 1.00 29.70 161 ARG A C 1
ATOM 1212 O O . ARG A 1 161 ? 143.780 77.420 192.011 1.00 29.70 161 ARG A O 1
ATOM 1220 N N . VAL A 1 162 ? 142.992 75.531 191.077 1.00 29.71 162 VAL A N 1
ATOM 1221 C CA . VAL A 1 162 ? 143.474 74.730 192.194 1.00 29.71 162 VAL A CA 1
ATOM 1222 C C . VAL A 1 162 ? 144.994 74.699 192.199 1.00 29.71 162 VAL A C 1
ATOM 1223 O O . VAL A 1 162 ? 145.619 74.620 193.262 1.00 29.71 162 VAL A O 1
ATOM 1227 N N . ALA A 1 163 ? 145.619 74.799 191.022 1.00 29.56 163 ALA A N 1
ATOM 1228 C CA . ALA A 1 163 ? 147.072 74.777 190.951 1.00 29.56 163 ALA A CA 1
ATOM 1229 C C . ALA A 1 163 ? 147.698 76.095 191.375 1.00 29.56 163 ALA A C 1
ATOM 1230 O O . ALA A 1 163 ? 148.927 76.190 191.418 1.00 29.56 163 ALA A O 1
ATOM 1232 N N . GLY A 1 164 ? 146.894 77.107 191.685 1.00 29.27 164 GLY A N 1
ATOM 1233 C CA . GLY A 1 164 ? 147.419 78.402 192.045 1.00 29.27 164 GLY A CA 1
ATOM 1234 C C . GLY A 1 164 ? 147.787 79.280 190.876 1.00 29.27 164 GLY A C 1
ATOM 1235 O O . GLY A 1 164 ? 148.398 80.334 191.081 1.00 29.27 164 GLY A O 1
ATOM 1236 N N . VAL A 1 165 ? 147.438 78.883 189.662 1.00 30.51 165 VAL A N 1
ATOM 1237 C CA . VAL A 1 165 ? 147.807 79.636 188.470 1.00 30.51 165 VAL A CA 1
ATOM 1238 C C . VAL A 1 165 ? 146.792 80.744 188.239 1.00 30.51 165 VAL A C 1
ATOM 1239 O O . VAL A 1 165 ? 145.580 80.543 188.370 1.00 30.51 165 VAL A O 1
ATOM 1243 N N . ASN A 1 166 ? 147.293 81.915 187.877 1.00 31.18 166 ASN A N 1
ATOM 1244 C CA . ASN A 1 166 ? 146.510 83.122 187.670 1.00 31.18 166 ASN A CA 1
ATOM 1245 C C . ASN A 1 166 ? 146.622 83.546 186.210 1.00 31.18 166 ASN A C 1
ATOM 1246 O O . ASN A 1 166 ? 147.133 82.810 185.363 1.00 31.18 166 ASN A O 1
ATOM 1251 N N . GLY A 1 167 ? 146.120 84.740 185.919 1.00 32.91 167 GLY A N 1
ATOM 1252 C CA . GLY A 1 167 ? 146.298 85.345 184.622 1.00 32.91 167 GLY A CA 1
ATOM 1253 C C . GLY A 1 167 ? 145.207 84.938 183.663 1.00 32.91 167 GLY A C 1
ATOM 1254 O O . GLY A 1 167 ? 144.405 84.046 183.945 1.00 32.91 167 GLY A O 1
ATOM 1255 N N . PRO A 1 168 ? 145.156 85.596 182.506 1.00 32.16 168 PRO A N 1
ATOM 1256 C CA . PRO A 1 168 ? 144.129 85.263 181.515 1.00 32.16 168 PRO A CA 1
ATOM 1257 C C . PRO A 1 168 ? 144.246 83.818 181.063 1.00 32.16 168 PRO A C 1
ATOM 1258 O O . PRO A 1 168 ? 145.339 83.255 180.978 1.00 32.16 168 PRO A O 1
ATOM 1262 N N . TYR A 1 169 ? 143.099 83.215 180.783 1.00 32.31 169 TYR A N 1
ATOM 1263 C CA . TYR A 1 169 ? 143.023 81.824 180.365 1.00 32.31 169 TYR A CA 1
ATOM 1264 C C . TYR A 1 169 ? 142.592 81.768 178.907 1.00 32.31 169 TYR A C 1
ATOM 1265 O O . TYR A 1 169 ? 141.552 82.323 178.543 1.00 32.31 169 TYR A O 1
ATOM 1274 N N . HIS A 1 170 ? 143.391 81.099 178.082 1.00 30.00 170 HIS A N 1
ATOM 1275 C CA . HIS A 1 170 ? 143.171 81.037 176.649 1.00 30.00 170 HIS A CA 1
ATOM 1276 C C . HIS A 1 170 ? 142.966 79.595 176.216 1.00 30.00 170 HIS A C 1
ATOM 1277 O O . HIS A 1 170 ? 143.596 78.675 176.752 1.00 30.00 170 HIS A O 1
ATOM 1284 N N . LEU A 1 171 ? 142.080 79.415 175.242 1.00 28.81 171 LEU A N 1
ATOM 1285 C CA . LEU A 1 171 ? 141.728 78.108 174.712 1.00 28.81 171 LEU A CA 1
ATOM 1286 C C . LEU A 1 171 ? 142.219 77.988 173.276 1.00 28.81 171 LEU A C 1
ATOM 1287 O O . LEU A 1 171 ? 141.960 78.865 172.444 1.00 28.81 171 LEU A O 1
ATOM 1292 N N . VAL A 1 172 ? 142.938 76.904 172.999 1.00 28.09 172 VAL A N 1
ATOM 1293 C CA . VAL A 1 172 ? 143.429 76.572 171.671 1.00 28.09 172 VAL A CA 1
ATOM 1294 C C . VAL A 1 172 ? 142.773 75.265 171.264 1.00 28.09 172 VAL A C 1
ATOM 1295 O O . VAL A 1 172 ? 142.857 74.274 171.994 1.00 28.09 172 VAL A O 1
ATOM 1299 N N . LEU A 1 173 ? 142.113 75.262 170.110 1.00 29.42 173 LEU A N 1
ATOM 1300 C CA . LEU A 1 173 ? 141.373 74.100 169.649 1.00 29.42 173 LEU A CA 1
ATOM 1301 C C . LEU A 1 173 ? 141.853 73.677 168.269 1.00 29.42 173 LEU A C 1
ATOM 1302 O O . LEU A 1 173 ? 142.139 74.513 167.407 1.00 29.42 173 LEU A O 1
ATOM 1307 N N . GLY A 1 174 ? 141.928 72.362 168.069 1.00 30.85 174 GLY A N 1
ATOM 1308 C CA . GLY A 1 174 ? 142.218 71.817 166.761 1.00 30.85 174 GLY A CA 1
ATOM 1309 C C . GLY A 1 174 ? 141.050 71.975 165.807 1.00 30.85 174 GLY A C 1
ATOM 1310 O O . GLY A 1 174 ? 139.988 72.476 166.163 1.00 30.85 174 GLY A O 1
ATOM 1311 N N . GLU A 1 175 ? 141.265 71.527 164.568 1.00 33.86 175 GLU A N 1
ATOM 1312 C CA . GLU A 1 175 ? 140.303 71.801 163.503 1.00 33.86 175 GLU A CA 1
ATOM 1313 C C . GLU A 1 175 ? 138.936 71.189 163.796 1.00 33.86 175 GLU A C 1
ATOM 1314 O O . GLU A 1 175 ? 137.909 71.870 163.683 1.00 33.86 175 GLU A O 1
ATOM 1320 N N . ASN A 1 176 ? 138.901 69.911 164.175 1.00 32.85 176 ASN A N 1
ATOM 1321 C CA . ASN A 1 176 ? 137.622 69.253 164.421 1.00 32.85 176 ASN A CA 1
ATOM 1322 C C . ASN A 1 176 ? 136.893 69.876 165.603 1.00 32.85 176 ASN A C 1
ATOM 1323 O O . ASN A 1 176 ? 135.692 70.159 165.520 1.00 32.85 176 ASN A O 1
ATOM 1328 N N . ALA A 1 177 ? 137.602 70.106 166.708 1.00 31.44 177 ALA A N 1
ATOM 1329 C CA . ALA A 1 177 ? 136.974 70.705 167.880 1.00 31.44 177 ALA A CA 1
ATOM 1330 C C . ALA A 1 177 ? 136.506 72.124 167.591 1.00 31.44 177 ALA A C 1
ATOM 1331 O O . ALA A 1 177 ? 135.414 72.525 168.015 1.00 31.44 177 ALA A O 1
ATOM 1333 N N . TYR A 1 178 ? 137.320 72.902 166.873 1.00 30.22 178 TYR A N 1
ATOM 1334 C CA . TYR A 1 178 ? 136.939 74.271 166.546 1.00 30.22 178 TYR A CA 1
ATOM 1335 C C . TYR A 1 178 ? 135.690 74.301 165.673 1.00 30.22 178 TYR A C 1
ATOM 1336 O O . TYR A 1 178 ? 134.760 75.073 165.935 1.00 30.22 178 TYR A O 1
ATOM 1345 N N . THR A 1 179 ? 135.641 73.454 164.644 1.00 33.15 179 THR A N 1
ATOM 1346 C CA . THR A 1 179 ? 134.486 73.466 163.757 1.00 33.15 179 THR A CA 1
ATOM 1347 C C . THR A 1 179 ? 133.253 72.901 164.451 1.00 33.15 179 THR A C 1
ATOM 1348 O O . THR A 1 179 ? 132.127 73.279 164.119 1.00 33.15 179 THR A O 1
ATOM 1352 N N . LEU A 1 180 ? 133.439 72.005 165.422 1.00 33.59 180 LEU A N 1
ATOM 1353 C CA . LEU A 1 180 ? 132.295 71.511 166.179 1.00 33.59 180 LEU A CA 1
ATOM 1354 C C . LEU A 1 180 ? 131.737 72.586 167.101 1.00 33.59 180 LEU A C 1
ATOM 1355 O O . LEU A 1 180 ? 130.517 72.740 167.219 1.00 33.59 180 LEU A O 1
ATOM 1360 N N . ILE A 1 181 ? 132.614 73.343 167.764 1.00 34.43 181 ILE A N 1
ATOM 1361 C CA . ILE A 1 181 ? 132.142 74.366 168.691 1.00 34.43 181 ILE A CA 1
ATOM 1362 C C . ILE A 1 181 ? 131.527 75.541 167.935 1.00 34.43 181 ILE A C 1
ATOM 1363 O O . ILE A 1 181 ? 130.586 76.178 168.423 1.00 34.43 181 ILE A O 1
ATOM 1368 N N . THR A 1 182 ? 132.034 75.850 166.741 1.00 34.43 182 THR A N 1
ATOM 1369 C CA . THR A 1 182 ? 131.539 77.013 166.014 1.00 34.43 182 THR A CA 1
ATOM 1370 C C . THR A 1 182 ? 130.332 76.712 165.136 1.00 34.43 182 THR A C 1
ATOM 1371 O O . THR A 1 182 ? 129.688 77.652 164.660 1.00 34.43 182 THR A O 1
ATOM 1375 N N . SER A 1 183 ? 130.002 75.445 164.913 1.00 37.21 183 SER A N 1
ATOM 1376 C CA . SER A 1 183 ? 128.915 75.086 164.016 1.00 37.21 183 SER A CA 1
ATOM 1377 C C . SER A 1 183 ? 127.556 75.103 164.696 1.00 37.21 183 SER A C 1
ATOM 1378 O O . SER A 1 183 ? 126.555 74.755 164.061 1.00 37.21 183 SER A O 1
ATOM 1381 N N . GLY A 1 184 ? 127.545 75.425 165.983 1.00 45.38 184 GLY A N 1
ATOM 1382 C CA . GLY A 1 184 ? 126.268 75.555 166.705 1.00 45.38 184 GLY A CA 1
ATOM 1383 C C . GLY A 1 184 ? 125.661 74.235 167.127 1.00 45.38 184 GLY A C 1
ATOM 1384 O O . GLY A 1 184 ? 126.164 73.187 166.691 1.00 45.38 184 GLY A O 1
ATOM 1385 N N . ASN A 1 185 ? 124.612 74.293 167.951 1.00 54.70 185 ASN A N 1
ATOM 1386 C CA . ASN A 1 185 ? 123.895 73.073 168.399 1.00 54.70 185 ASN A CA 1
ATOM 1387 C C . ASN A 1 185 ? 122.488 73.121 167.812 1.00 54.70 185 ASN A C 1
ATOM 1388 O O . ASN A 1 185 ? 122.037 74.225 167.459 1.00 54.70 185 ASN A O 1
ATOM 1393 N N . GLU A 1 186 ? 121.819 71.974 167.724 1.00 61.15 186 GLU A N 1
ATOM 1394 C CA . GLU A 1 186 ? 120.490 71.941 167.064 1.00 61.15 186 GLU A CA 1
ATOM 1395 C C . GLU A 1 186 ? 119.400 72.094 168.124 1.00 61.15 186 GLU A C 1
ATOM 1396 O O . GLU A 1 186 ? 118.213 71.985 167.768 1.00 61.15 186 GLU A O 1
ATOM 1402 N N . ASP A 1 187 ? 119.793 72.341 169.373 1.00 60.10 187 ASP A N 1
ATOM 1403 C CA . ASP A 1 187 ? 118.828 72.521 170.451 1.00 60.10 187 ASP A CA 1
ATOM 1404 C C . ASP A 1 187 ? 118.714 73.983 170.875 1.00 60.10 187 ASP A C 1
ATOM 1405 O O . ASP A 1 187 ? 117.981 74.286 171.824 1.00 60.10 187 ASP A O 1
ATOM 1410 N N . GLY A 1 188 ? 119.409 74.893 170.197 1.00 57.29 188 GLY A N 1
ATOM 1411 C CA . GLY A 1 188 ? 119.340 76.300 170.542 1.00 57.29 188 GLY A CA 1
ATOM 1412 C C . GLY A 1 188 ? 120.137 76.704 171.758 1.00 57.29 188 GLY A C 1
ATOM 1413 O O . GLY A 1 188 ? 119.973 77.824 172.248 1.00 57.29 188 GLY A O 1
ATOM 1414 N N . TYR A 1 189 ? 120.997 75.831 172.265 1.00 55.97 189 TYR A N 1
ATOM 1415 C CA . TYR A 1 189 ? 121.837 76.177 173.410 1.00 55.97 189 TYR A CA 1
ATOM 1416 C C . TYR A 1 189 ? 122.937 77.135 172.974 1.00 55.97 189 TYR A C 1
ATOM 1417 O O . TYR A 1 189 ? 123.604 76.877 171.965 1.00 55.97 189 TYR A O 1
ATOM 1426 N N . PRO A 1 190 ? 123.158 78.240 173.682 1.00 49.12 190 PRO A N 1
ATOM 1427 C CA . PRO A 1 190 ? 124.258 79.165 173.332 1.00 49.12 190 PRO A CA 1
ATOM 1428 C C . PRO A 1 190 ? 125.573 78.799 174.014 1.00 49.12 190 PRO A C 1
ATOM 1429 O O . PRO A 1 190 ? 126.036 79.455 174.955 1.00 49.12 190 PRO A O 1
ATOM 1433 N N . VAL A 1 191 ? 126.207 77.725 173.535 1.00 42.79 191 VAL A N 1
ATOM 1434 C CA . VAL A 1 191 ? 127.461 77.295 174.144 1.00 42.79 191 VAL A CA 1
ATOM 1435 C C . VAL A 1 191 ? 128.581 78.286 173.855 1.00 42.79 191 VAL A C 1
ATOM 1436 O O . VAL A 1 191 ? 129.499 78.441 174.665 1.00 42.79 191 VAL A O 1
ATOM 1440 N N . LEU A 1 192 ? 128.528 78.979 172.716 1.00 39.60 192 LEU A N 1
ATOM 1441 C CA . LEU A 1 192 ? 129.599 79.904 172.364 1.00 39.60 192 LEU A CA 1
ATOM 1442 C C . LEU A 1 192 ? 129.650 81.087 173.325 1.00 39.60 192 LEU A C 1
ATOM 1443 O O . LEU A 1 192 ? 130.732 81.493 173.768 1.00 39.60 192 LEU A O 1
ATOM 1448 N N . GLN A 1 193 ? 128.488 81.648 173.660 1.00 40.63 193 GLN A N 1
ATOM 1449 C CA . GLN A 1 193 ? 128.446 82.773 174.588 1.00 40.63 193 GLN A CA 1
ATOM 1450 C C . GLN A 1 193 ? 128.908 82.362 175.981 1.00 40.63 193 GLN A C 1
ATOM 1451 O O . GLN A 1 193 ? 129.629 83.111 176.650 1.00 40.63 193 GLN A O 1
ATOM 1457 N N . HIS A 1 194 ? 128.515 81.170 176.434 1.00 38.15 194 HIS A N 1
ATOM 1458 C CA . HIS A 1 194 ? 128.974 80.679 177.729 1.00 38.15 194 HIS A CA 1
ATOM 1459 C C . HIS A 1 194 ? 130.486 80.459 177.738 1.00 38.15 194 HIS A C 1
ATOM 1460 O O . HIS A 1 194 ? 131.171 80.830 178.702 1.00 38.15 194 HIS A O 1
ATOM 1467 N N . ILE A 1 195 ? 131.024 79.872 176.667 1.00 37.01 195 ILE A N 1
ATOM 1468 C CA . ILE A 1 195 ? 132.465 79.653 176.582 1.00 37.01 195 ILE A CA 1
ATOM 1469 C C . ILE A 1 195 ? 133.204 80.983 176.623 1.00 37.01 195 ILE A C 1
ATOM 1470 O O . ILE A 1 195 ? 134.195 81.143 177.345 1.00 37.01 195 ILE A O 1
ATOM 1475 N N . HIS A 1 196 ? 132.725 81.966 175.858 1.00 37.05 196 HIS A N 1
ATOM 1476 C CA . HIS A 1 196 ? 133.364 83.274 175.874 1.00 37.05 196 HIS A CA 1
ATOM 1477 C C . HIS A 1 196 ? 133.151 83.999 177.193 1.00 37.05 196 HIS A C 1
ATOM 1478 O O . HIS A 1 196 ? 133.882 84.948 177.490 1.00 37.05 196 HIS A O 1
ATOM 1485 N N . ARG A 1 197 ? 132.164 83.583 177.980 1.00 37.75 197 ARG A N 1
ATOM 1486 C CA . ARG A 1 197 ? 132.072 84.060 179.353 1.00 37.75 197 ARG A CA 1
ATOM 1487 C C . ARG A 1 197 ? 133.140 83.428 180.235 1.00 37.75 197 ARG A C 1
ATOM 1488 O O . ARG A 1 197 ? 133.633 84.077 181.163 1.00 37.75 197 ARG A O 1
ATOM 1496 N N . LEU A 1 198 ? 133.511 82.177 179.964 1.00 35.30 198 LEU A N 1
ATOM 1497 C CA . LEU A 1 198 ? 134.514 81.516 180.797 1.00 35.30 198 LEU A CA 1
ATOM 1498 C C . LEU A 1 198 ? 135.943 81.879 180.396 1.00 35.30 198 LEU A C 1
ATOM 1499 O O . LEU A 1 198 ? 136.781 82.137 181.264 1.00 35.30 198 LEU A O 1
ATOM 1504 N N . ILE A 1 199 ? 136.249 81.890 179.099 1.00 35.70 199 ILE A N 1
ATOM 1505 C CA . ILE A 1 199 ? 137.610 82.147 178.630 1.00 35.70 199 ILE A CA 1
ATOM 1506 C C . ILE A 1 199 ? 137.848 83.643 178.472 1.00 35.70 199 ILE A C 1
ATOM 1507 O O . ILE A 1 199 ? 136.903 84.438 178.473 1.00 35.70 199 ILE A O 1
ATOM 1512 N N . ASP A 1 200 ? 139.117 84.036 178.336 1.00 36.67 200 ASP A N 1
ATOM 1513 C CA . ASP A 1 200 ? 139.517 85.439 178.360 1.00 36.67 200 ASP A CA 1
ATOM 1514 C C . ASP A 1 200 ? 140.046 85.934 177.019 1.00 36.67 200 ASP A C 1
ATOM 1515 O O . ASP A 1 200 ? 140.842 86.876 176.986 1.00 36.67 200 ASP A O 1
ATOM 1520 N N . GLY A 1 201 ? 139.630 85.327 175.914 1.00 37.70 201 GLY A N 1
ATOM 1521 C CA . GLY A 1 201 ? 140.049 85.814 174.614 1.00 37.70 201 GLY A CA 1
ATOM 1522 C C . GLY A 1 201 ? 139.265 85.133 173.514 1.00 37.70 201 GLY A C 1
ATOM 1523 O O . GLY A 1 201 ? 138.279 84.436 173.762 1.00 37.70 201 GLY A O 1
ATOM 1524 N N . GLU A 1 202 ? 139.706 85.362 172.283 1.00 38.10 202 GLU A N 1
ATOM 1525 C CA . GLU A 1 202 ? 139.187 84.593 171.163 1.00 38.10 202 GLU A CA 1
ATOM 1526 C C . GLU A 1 202 ? 139.726 83.169 171.222 1.00 38.10 202 GLU A C 1
ATOM 1527 O O . GLU A 1 202 ? 140.849 82.934 171.672 1.00 38.10 202 GLU A O 1
ATOM 1533 N N . ILE A 1 203 ? 138.911 82.208 170.783 1.00 33.00 203 ILE A N 1
ATOM 1534 C CA . ILE A 1 203 ? 139.399 80.841 170.662 1.00 33.00 203 ILE A CA 1
ATOM 1535 C C . ILE A 1 203 ? 140.427 80.777 169.544 1.00 33.00 203 ILE A C 1
ATOM 1536 O O . ILE A 1 203 ? 140.205 81.290 168.440 1.00 33.00 203 ILE A O 1
ATOM 1541 N N . VAL A 1 204 ? 141.561 80.146 169.825 1.00 31.30 204 VAL A N 1
ATOM 1542 C CA . VAL A 1 204 ? 142.641 80.027 168.852 1.00 31.30 204 VAL A CA 1
ATOM 1543 C C . VAL A 1 204 ? 142.417 78.775 168.018 1.00 31.30 204 VAL A C 1
ATOM 1544 O O . VAL A 1 204 ? 142.089 77.708 168.549 1.00 31.30 204 VAL A O 1
ATOM 1548 N N . TRP A 1 205 ? 142.577 78.914 166.706 1.00 29.58 205 TRP A N 1
ATOM 1549 C CA . TRP A 1 205 ? 142.415 77.819 165.761 1.00 29.58 205 TRP A CA 1
ATOM 1550 C C . TRP A 1 205 ? 143.791 77.247 165.439 1.00 29.58 205 TRP A C 1
ATOM 1551 O O . TRP A 1 205 ? 144.687 77.981 165.012 1.00 29.58 205 TRP A O 1
ATOM 1562 N N . ALA A 1 206 ? 143.961 75.944 165.653 1.00 30.20 206 ALA A N 1
ATOM 1563 C CA . ALA A 1 206 ? 145.246 75.274 165.450 1.00 30.20 206 ALA A CA 1
ATOM 1564 C C . ALA A 1 206 ? 145.079 74.104 164.491 1.00 30.20 206 ALA A C 1
ATOM 1565 O O . ALA A 1 206 ? 144.712 72.996 164.918 1.00 30.20 206 ALA A O 1
ATOM 1567 N N . PRO A 1 207 ? 145.332 74.295 163.194 1.00 30.45 207 PRO A N 1
ATOM 1568 C CA . PRO A 1 207 ? 145.161 73.186 162.242 1.00 30.45 207 PRO A CA 1
ATOM 1569 C C . PRO A 1 207 ? 146.152 72.047 162.429 1.00 30.45 207 PRO A C 1
ATOM 1570 O O . PRO A 1 207 ? 145.889 70.941 161.943 1.00 30.45 207 PRO A O 1
ATOM 1574 N N . ALA A 1 208 ? 147.273 72.272 163.110 1.00 31.86 208 ALA A N 1
ATOM 1575 C CA . ALA A 1 208 ? 148.316 71.259 163.214 1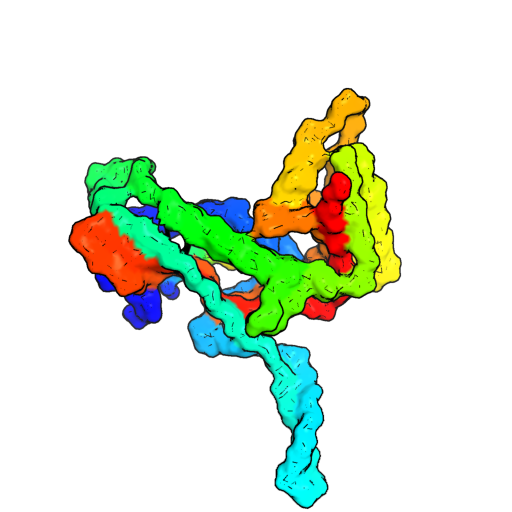.00 31.86 208 ALA A CA 1
ATOM 1576 C C . ALA A 1 208 ? 148.060 70.215 164.292 1.00 31.86 208 ALA A C 1
ATOM 1577 O O . ALA A 1 208 ? 148.602 69.109 164.195 1.00 31.86 208 ALA A O 1
ATOM 1579 N N . ILE A 1 209 ? 147.253 70.521 165.305 1.00 32.70 209 ILE A N 1
ATOM 1580 C CA . ILE A 1 209 ? 147.118 69.653 166.465 1.00 32.70 209 ILE A CA 1
ATOM 1581 C C . ILE A 1 209 ? 145.710 69.077 166.522 1.00 32.70 209 ILE A C 1
ATOM 1582 O O . ILE A 1 209 ? 144.779 69.565 165.879 1.00 32.70 209 ILE A O 1
ATOM 1587 N N . GLU A 1 210 ? 145.572 68.013 167.305 1.00 34.78 210 GLU A N 1
ATOM 1588 C CA . GLU A 1 210 ? 144.290 67.406 167.621 1.00 34.78 210 GLU A CA 1
ATOM 1589 C C . GLU A 1 210 ? 143.952 67.672 169.081 1.00 34.78 210 GLU A C 1
ATOM 1590 O O . GLU A 1 210 ? 144.841 67.817 169.923 1.00 34.78 210 GLU A O 1
ATOM 1596 N N . GLY A 1 211 ? 142.658 67.739 169.379 1.00 31.63 211 GLY A N 1
ATOM 1597 C CA . GLY A 1 211 ? 142.248 68.059 170.735 1.00 31.63 211 GLY A CA 1
ATOM 1598 C C . GLY A 1 211 ? 142.367 69.545 171.006 1.00 31.63 211 GLY A C 1
ATOM 1599 O O . GLY A 1 211 ? 142.015 70.386 170.171 1.00 31.63 211 GLY A O 1
ATOM 1600 N N . GLY A 1 212 ? 142.870 69.883 172.189 1.00 29.14 212 GLY A N 1
ATOM 1601 C CA . GLY A 1 212 ? 143.015 71.282 172.539 1.00 29.14 212 GLY A CA 1
ATOM 1602 C C . GLY A 1 212 ? 143.889 71.481 173.755 1.00 29.14 212 GLY A C 1
ATOM 1603 O O . GLY A 1 212 ? 144.449 70.539 174.317 1.00 29.14 212 GLY A O 1
ATOM 1604 N N . VAL A 1 213 ? 143.990 72.741 174.159 1.00 27.78 213 VAL A N 1
ATOM 1605 C CA . VAL A 1 213 ? 144.762 73.137 175.328 1.00 27.78 213 VAL A CA 1
ATOM 1606 C C . VAL A 1 213 ? 144.108 74.359 175.961 1.00 27.78 213 VAL A C 1
ATOM 1607 O O . VAL A 1 213 ? 143.673 75.277 175.261 1.00 27.78 213 VAL A O 1
ATOM 1611 N N . LEU A 1 214 ? 144.020 74.359 177.287 1.00 27.33 214 LEU A N 1
ATOM 1612 C CA . LEU A 1 214 ? 143.639 75.541 178.048 1.00 27.33 214 LEU A CA 1
ATOM 1613 C C . LEU A 1 214 ? 144.845 75.968 178.867 1.00 27.33 214 LEU A C 1
ATOM 1614 O O . LEU A 1 214 ? 145.360 75.186 179.673 1.00 27.33 214 LEU A O 1
ATOM 1619 N N . LEU A 1 215 ? 145.303 77.197 178.669 1.00 28.91 215 LEU A N 1
ATOM 1620 C CA . LEU A 1 215 ? 146.565 77.596 179.270 1.00 28.91 215 LEU A CA 1
ATOM 1621 C C . LEU A 1 215 ? 146.509 79.043 179.730 1.00 28.91 215 LEU A C 1
ATOM 1622 O O . LEU A 1 215 ? 145.713 79.843 179.238 1.00 28.91 215 LEU A O 1
ATOM 1627 N N . SER A 1 216 ? 147.365 79.365 180.694 1.00 31.16 216 SER A N 1
ATOM 1628 C CA . SER A 1 216 ? 147.463 80.731 181.182 1.00 31.16 216 SER A CA 1
ATOM 1629 C C . SER A 1 216 ? 148.448 81.529 180.340 1.00 31.16 216 SER A C 1
ATOM 1630 O O . SER A 1 216 ? 149.519 81.039 179.974 1.00 31.16 216 SER A O 1
ATOM 1633 N N . THR A 1 217 ? 148.084 82.770 180.034 1.00 31.59 217 THR A N 1
ATOM 1634 C CA . THR A 1 217 ? 148.959 83.687 179.320 1.00 31.59 217 THR A CA 1
ATOM 1635 C C . THR A 1 217 ? 149.373 84.842 180.219 1.00 31.59 217 THR A C 1
ATOM 1636 O O . THR A 1 217 ? 149.456 85.992 179.788 1.00 31.59 217 THR A O 1
ATOM 1640 N N . ARG A 1 218 ? 149.637 84.543 181.493 1.00 30.75 218 ARG A N 1
ATOM 1641 C CA . ARG A 1 218 ? 150.168 85.562 182.392 1.00 30.75 218 ARG A CA 1
ATOM 1642 C C . ARG A 1 218 ? 151.584 85.963 182.001 1.00 30.75 218 ARG A C 1
ATOM 1643 O O . ARG A 1 218 ? 151.988 87.108 182.233 1.00 30.75 218 ARG A O 1
ATOM 1651 N N . GLY A 1 219 ? 152.339 85.053 181.407 1.00 32.83 219 GLY A N 1
ATOM 1652 C CA . GLY A 1 219 ? 153.701 85.317 180.980 1.00 32.83 219 GLY A CA 1
ATOM 1653 C C . GLY A 1 219 ? 154.700 84.599 181.868 1.00 32.83 219 GLY A C 1
ATOM 1654 O O . GLY A 1 219 ? 154.542 84.536 183.094 1.00 32.83 219 GLY A O 1
ATOM 1655 N N . GLY A 1 220 ? 155.737 84.046 181.246 1.00 32.22 220 GLY A N 1
ATOM 1656 C CA . GLY A 1 220 ? 156.798 83.381 181.970 1.00 32.22 220 GLY A CA 1
ATOM 1657 C C . GLY A 1 220 ? 156.661 81.883 182.113 1.00 32.22 220 GLY A C 1
ATOM 1658 O O . GLY A 1 220 ? 157.449 81.276 182.845 1.00 32.22 220 GLY A O 1
ATOM 1659 N N . ASP A 1 221 ? 155.692 81.264 181.442 1.00 32.17 221 ASP A N 1
ATOM 1660 C CA . ASP A 1 221 ? 155.477 79.829 181.551 1.00 32.17 221 ASP A CA 1
ATOM 1661 C C . ASP A 1 221 ? 155.933 79.051 180.329 1.00 32.17 221 ASP A C 1
ATOM 1662 O O . ASP A 1 221 ? 156.353 77.903 180.466 1.00 32.17 221 ASP A O 1
ATOM 1667 N N . PHE A 1 222 ? 155.858 79.649 179.144 1.00 30.99 222 PHE A N 1
ATOM 1668 C CA . PHE A 1 222 ? 156.199 78.983 177.892 1.00 30.99 222 PHE A CA 1
ATOM 1669 C C . PHE A 1 222 ? 157.051 79.939 177.073 1.00 30.99 222 PHE A C 1
ATOM 1670 O O . PHE A 1 222 ? 156.540 80.927 176.540 1.00 30.99 222 PHE A O 1
ATOM 1678 N N . ALA A 1 223 ? 158.344 79.647 176.976 1.00 31.66 223 ALA A N 1
ATOM 1679 C CA . ALA A 1 223 ? 159.311 80.537 176.346 1.00 31.66 223 ALA A CA 1
ATOM 1680 C C . ALA A 1 223 ? 159.734 79.960 175.003 1.00 31.66 223 ALA A C 1
ATOM 1681 O O . ALA A 1 223 ? 160.219 78.827 174.934 1.00 31.66 223 ALA A O 1
ATOM 1683 N N . MET A 1 224 ? 159.550 80.740 173.945 1.00 34.41 224 MET A N 1
ATOM 1684 C CA . MET A 1 224 ? 160.005 80.387 172.607 1.00 34.41 224 MET A CA 1
ATOM 1685 C C . MET A 1 224 ? 161.134 81.338 172.237 1.00 34.41 224 MET A C 1
ATOM 1686 O O . MET A 1 224 ? 160.898 82.525 171.990 1.00 34.41 224 MET A O 1
ATOM 1691 N N . ASP A 1 225 ? 162.357 80.820 172.206 1.00 34.55 225 ASP A N 1
ATOM 1692 C CA . ASP A 1 225 ? 163.527 81.621 171.880 1.00 34.55 225 ASP A CA 1
ATOM 1693 C C . ASP A 1 225 ? 163.808 81.509 170.389 1.00 34.55 225 ASP A C 1
ATOM 1694 O O . ASP A 1 225 ? 164.126 80.426 169.888 1.00 34.55 225 ASP A O 1
ATOM 1699 N N . ILE A 1 226 ? 163.693 82.631 169.685 1.00 34.19 226 ILE A N 1
ATOM 1700 C CA . ILE A 1 226 ? 163.815 82.674 168.235 1.00 34.19 226 ILE A CA 1
ATOM 1701 C C . ILE A 1 226 ? 165.235 83.090 167.894 1.00 34.19 226 ILE A C 1
ATOM 1702 O O . ILE A 1 226 ? 165.688 84.170 168.293 1.00 34.19 226 ILE A O 1
ATOM 1707 N N . GLY A 1 227 ? 165.942 82.231 167.167 1.00 33.03 227 GLY A N 1
ATOM 1708 C CA . GLY A 1 227 ? 167.233 82.599 166.630 1.00 33.03 227 GLY A CA 1
ATOM 1709 C C . GLY A 1 227 ? 167.065 83.282 165.293 1.00 33.03 227 GLY A C 1
ATOM 1710 O O . GLY A 1 227 ? 167.537 84.403 165.086 1.00 33.03 227 GLY A O 1
ATOM 1711 N N . GLN A 1 228 ? 166.360 82.617 164.383 1.00 33.23 228 GLN A N 1
ATOM 1712 C CA . GLN A 1 228 ? 166.059 83.164 163.066 1.00 33.23 228 GLN A CA 1
ATOM 1713 C C . GLN A 1 228 ? 164.575 82.977 162.801 1.00 33.23 228 GLN A C 1
ATOM 1714 O O . GLN A 1 228 ? 164.069 81.856 162.890 1.00 33.23 228 GLN A O 1
ATOM 1720 N N . ASP A 1 229 ? 163.885 84.062 162.466 1.00 36.11 229 ASP A N 1
ATOM 1721 C CA . ASP A 1 229 ? 162.487 83.946 162.091 1.00 36.11 229 ASP A CA 1
ATOM 1722 C C . ASP A 1 229 ? 162.369 83.308 160.709 1.00 36.11 229 ASP A C 1
ATOM 1723 O O . ASP A 1 229 ? 163.358 83.134 159.992 1.00 36.11 229 ASP A O 1
ATOM 1728 N N . ILE A 1 230 ? 161.142 82.937 160.341 1.00 33.71 230 ILE A N 1
ATOM 1729 C CA . ILE A 1 230 ? 160.925 82.274 159.059 1.00 33.71 230 ILE A CA 1
ATOM 1730 C C . ILE A 1 230 ? 161.340 83.213 157.938 1.00 33.71 230 ILE A C 1
ATOM 1731 O O . ILE A 1 230 ? 160.888 84.362 157.865 1.00 33.71 230 ILE A O 1
ATOM 1736 N N . SER A 1 231 ? 162.217 82.730 157.065 1.00 31.48 231 SER A N 1
ATOM 1737 C CA . SER A 1 231 ? 162.775 83.531 155.991 1.00 31.48 231 SER A CA 1
ATOM 1738 C C . SER A 1 231 ? 162.890 82.673 154.741 1.00 31.48 231 SER A C 1
ATOM 1739 O O . SER A 1 231 ? 162.891 81.441 154.804 1.00 31.48 231 SER A O 1
ATOM 1742 N N . ILE A 1 232 ? 162.988 83.341 153.597 1.00 28.66 232 ILE A N 1
ATOM 1743 C CA . ILE A 1 232 ? 163.064 82.686 152.299 1.00 28.66 232 ILE A CA 1
ATOM 1744 C C . ILE A 1 232 ? 164.506 82.735 151.816 1.00 28.66 232 ILE A C 1
ATOM 1745 O O . ILE A 1 232 ? 165.134 83.799 151.822 1.00 28.66 232 ILE A O 1
ATOM 1750 N N . GLY A 1 233 ? 165.033 81.577 151.416 1.00 26.23 233 GLY A N 1
ATOM 1751 C CA . GLY A 1 233 ? 166.365 81.500 150.864 1.00 26.23 233 GLY A CA 1
ATOM 1752 C C . GLY A 1 233 ? 166.354 80.764 149.538 1.00 26.23 233 GLY A C 1
ATOM 1753 O O . GLY A 1 233 ? 165.383 80.107 149.179 1.00 26.23 233 GLY A O 1
ATOM 1754 N N . TYR A 1 234 ? 167.469 80.872 148.823 1.00 25.78 234 TYR A N 1
ATOM 1755 C CA . TYR A 1 234 ? 167.606 80.336 147.475 1.00 25.78 234 TYR A CA 1
ATOM 1756 C C . TYR A 1 234 ? 168.577 79.161 147.472 1.00 25.78 234 TYR A C 1
ATOM 1757 O O . TYR A 1 234 ? 169.595 79.189 148.166 1.00 25.78 234 TYR A O 1
ATOM 1766 N N . LEU A 1 235 ? 168.258 78.122 146.697 1.00 25.85 235 LEU A N 1
ATOM 1767 C CA . LEU A 1 235 ? 169.103 76.940 146.589 1.00 25.85 235 LEU A CA 1
ATOM 1768 C C . LEU A 1 235 ? 169.715 76.783 145.204 1.00 25.85 235 LEU A C 1
ATOM 1769 O O . LEU A 1 235 ? 170.939 76.723 145.071 1.00 25.85 235 LEU A O 1
ATOM 1774 N N . SER A 1 236 ? 168.892 76.715 144.164 1.00 26.12 236 SER A N 1
ATOM 1775 C CA . SER A 1 236 ? 169.362 76.441 142.815 1.00 26.12 236 SER A CA 1
ATOM 1776 C C . SER A 1 236 ? 168.239 76.761 141.844 1.00 26.12 236 SER A C 1
ATOM 1777 O O . SER A 1 236 ? 167.101 77.005 142.246 1.00 26.12 236 SER A O 1
ATOM 1780 N N . HIS A 1 237 ? 168.578 76.775 140.559 1.00 26.33 237 HIS A N 1
ATOM 1781 C CA . HIS A 1 237 ? 167.587 77.019 139.525 1.00 26.33 237 HIS A CA 1
ATOM 1782 C C . HIS A 1 237 ? 167.964 76.266 138.263 1.00 26.33 237 HIS A C 1
ATOM 1783 O O . HIS A 1 237 ? 169.140 76.012 137.996 1.00 26.33 237 HIS A O 1
ATOM 1790 N N . THR A 1 238 ? 166.949 75.900 137.497 1.00 27.15 238 THR A N 1
ATOM 1791 C CA . THR A 1 238 ? 167.089 75.354 136.158 1.00 27.15 238 THR A CA 1
ATOM 1792 C C . THR A 1 238 ? 166.600 76.389 135.153 1.00 27.15 238 THR A C 1
ATOM 1793 O O . THR A 1 238 ? 166.319 77.540 135.493 1.00 27.15 238 THR A O 1
ATOM 1797 N N . ALA A 1 239 ? 166.530 75.975 133.888 1.00 28.41 239 ALA A N 1
ATOM 1798 C CA . ALA A 1 239 ? 166.016 76.864 132.855 1.00 28.41 239 ALA A CA 1
ATOM 1799 C C . ALA A 1 239 ? 164.539 77.177 133.048 1.00 28.41 239 ALA A C 1
ATOM 1800 O O . ALA A 1 239 ? 164.067 78.206 132.555 1.00 28.41 239 ALA A O 1
ATOM 1802 N N . THR A 1 240 ? 163.799 76.320 133.756 1.00 28.70 240 THR A N 1
ATOM 1803 C CA . THR A 1 240 ? 162.363 76.495 133.913 1.00 28.70 240 THR A CA 1
ATOM 1804 C C . THR A 1 240 ? 161.891 76.419 135.360 1.00 28.70 240 THR A C 1
ATOM 1805 O O . THR A 1 240 ? 160.680 76.356 135.590 1.00 28.70 240 THR A O 1
ATOM 1809 N N . HIS A 1 241 ? 162.791 76.407 136.342 1.00 28.25 241 HIS A N 1
ATOM 1810 C CA . HIS A 1 241 ? 162.369 76.301 137.731 1.00 28.25 241 HIS A CA 1
ATOM 1811 C C . HIS A 1 241 ? 163.392 76.973 138.634 1.00 28.25 241 HIS A C 1
ATOM 1812 O O . HIS A 1 241 ? 164.553 77.153 138.263 1.00 28.25 241 HIS A O 1
ATOM 1819 N N . VAL A 1 242 ? 162.940 77.350 139.829 1.00 26.53 242 VAL A N 1
ATOM 1820 C CA . VAL A 1 242 ? 163.784 77.936 140.865 1.00 26.53 242 VAL A CA 1
ATOM 1821 C C . VAL A 1 242 ? 163.506 77.214 142.175 1.00 26.53 242 VAL A C 1
ATOM 1822 O O . VAL A 1 242 ? 162.343 77.036 142.557 1.00 26.53 242 VAL A O 1
ATOM 1826 N N . GLU A 1 243 ? 164.576 76.810 142.862 1.00 27.56 243 GLU A N 1
ATOM 1827 C CA . GLU A 1 243 ? 164.508 76.174 144.173 1.00 27.56 243 GLU A CA 1
ATOM 1828 C C . GLU A 1 243 ? 164.644 77.226 145.264 1.00 27.56 243 GLU A C 1
ATOM 1829 O O . GLU A 1 243 ? 165.682 77.886 145.368 1.00 27.56 243 GLU A O 1
ATOM 1835 N N . LEU A 1 244 ? 163.617 77.363 146.091 1.00 26.42 244 LEU A N 1
ATOM 1836 C CA . LEU A 1 244 ? 163.703 78.199 147.275 1.00 26.42 244 LEU A CA 1
ATOM 1837 C C . LEU A 1 244 ? 163.402 77.349 148.499 1.00 26.42 244 LEU A C 1
ATOM 1838 O O . LEU A 1 244 ? 163.041 76.178 148.395 1.00 26.42 244 LEU A O 1
ATOM 1843 N N . TYR A 1 245 ? 163.564 77.947 149.674 1.00 25.95 245 TYR A N 1
ATOM 1844 C CA . TYR A 1 245 ? 163.238 77.250 150.906 1.00 25.95 245 TYR A CA 1
ATOM 1845 C C . TYR A 1 245 ? 162.773 78.246 151.954 1.00 25.95 245 TYR A C 1
ATOM 1846 O O . TYR A 1 245 ? 163.125 79.427 151.920 1.00 25.95 245 TYR A O 1
ATOM 1855 N N . LEU A 1 246 ? 161.980 77.739 152.888 1.00 26.96 246 LEU A N 1
ATOM 1856 C CA . LEU A 1 246 ? 161.567 78.462 154.078 1.00 26.96 246 LEU A CA 1
ATOM 1857 C C . LEU A 1 246 ? 162.357 77.913 155.256 1.00 26.96 246 LEU A C 1
ATOM 1858 O O . LEU A 1 246 ? 162.424 76.696 155.444 1.00 26.96 246 LEU A O 1
ATOM 1863 N N . GLN A 1 247 ? 162.967 78.802 156.033 1.00 28.40 247 GLN A N 1
ATOM 1864 C CA . GLN A 1 247 ? 163.847 78.376 157.111 1.00 28.40 247 GLN A CA 1
ATOM 1865 C C . GLN A 1 247 ? 163.571 79.161 158.383 1.00 28.40 247 GLN A C 1
ATOM 1866 O O . GLN A 1 247 ? 163.323 80.368 158.340 1.00 28.40 247 GLN A O 1
ATOM 1872 N N . GLU A 1 248 ? 163.629 78.461 159.513 1.00 31.32 248 GLU A N 1
ATOM 1873 C CA . GLU A 1 248 ? 163.504 79.082 160.825 1.00 31.32 248 GLU A CA 1
ATOM 1874 C C . GLU A 1 248 ? 164.421 78.369 161.806 1.00 31.32 248 GLU A C 1
ATOM 1875 O O . GLU A 1 248 ? 164.823 77.227 161.592 1.00 31.32 248 GLU A O 1
ATOM 1881 N N . SER A 1 249 ? 164.754 79.062 162.892 1.00 31.18 249 SER A N 1
ATOM 1882 C CA . SER A 1 249 ? 165.690 78.551 163.888 1.00 31.18 249 SER A CA 1
ATOM 1883 C C . SER A 1 249 ? 165.211 78.987 165.260 1.00 31.18 249 SER A C 1
ATOM 1884 O O . SER A 1 249 ? 165.149 80.190 165.532 1.00 31.18 249 SER A O 1
ATOM 1887 N N . PHE A 1 250 ? 164.903 78.019 166.120 1.00 30.12 250 PHE A N 1
ATOM 1888 C CA . PHE A 1 250 ? 164.289 78.325 167.406 1.00 30.12 250 PHE A CA 1
ATOM 1889 C C . PHE A 1 250 ? 164.535 77.192 168.393 1.00 30.12 250 PHE A C 1
ATOM 1890 O O . PHE A 1 250 ? 164.999 76.110 168.035 1.00 30.12 250 PHE A O 1
ATOM 1898 N N . THR A 1 251 ? 164.205 77.471 169.654 1.00 30.26 251 THR A N 1
ATOM 1899 C CA . THR A 1 251 ? 164.086 76.462 170.697 1.00 30.26 251 THR A CA 1
ATOM 1900 C C . THR A 1 251 ? 162.890 76.816 171.571 1.00 30.26 251 THR A C 1
ATOM 1901 O O . THR A 1 251 ? 162.508 77.983 171.676 1.00 30.26 251 THR A O 1
ATOM 1905 N N . PHE A 1 252 ? 162.288 75.800 172.186 1.00 28.83 252 PHE A N 1
ATOM 1906 C CA . PHE A 1 252 ? 161.121 76.002 173.034 1.00 28.83 252 PHE A CA 1
ATOM 1907 C C . PHE A 1 252 ? 161.282 75.262 174.353 1.00 28.83 252 PHE A C 1
ATOM 1908 O O . PHE A 1 252 ? 161.747 74.120 174.383 1.00 28.83 252 PHE A O 1
ATOM 1916 N N . ARG A 1 253 ? 160.882 75.917 175.443 1.00 28.66 253 ARG A N 1
ATOM 1917 C CA . ARG A 1 253 ? 160.926 75.326 176.773 1.00 28.66 253 ARG A CA 1
ATOM 1918 C C . ARG A 1 253 ? 159.612 75.570 177.498 1.00 28.66 253 ARG A C 1
ATOM 1919 O O . ARG A 1 253 ? 159.040 76.660 177.415 1.00 28.66 253 ARG A O 1
ATOM 1927 N N . THR A 1 254 ? 159.145 74.554 178.216 1.00 30.87 254 THR A N 1
ATOM 1928 C CA . THR A 1 254 ? 158.018 74.688 179.131 1.00 30.87 254 THR A CA 1
ATOM 1929 C C . THR A 1 254 ? 158.566 74.885 180.538 1.00 30.87 254 THR A C 1
ATOM 1930 O O . THR A 1 254 ? 159.235 74.000 181.078 1.00 30.87 254 THR A O 1
ATOM 1934 N N . LEU A 1 255 ? 158.284 76.044 181.128 1.00 31.04 255 LEU A N 1
ATOM 1935 C CA . LEU A 1 255 ? 158.840 76.386 182.431 1.00 31.04 255 LEU A CA 1
ATOM 1936 C C . LEU A 1 255 ? 157.890 76.066 183.581 1.00 31.04 255 LEU A C 1
ATOM 1937 O O . LEU A 1 255 ? 158.340 75.662 184.657 1.00 31.04 255 LEU A O 1
ATOM 1942 N N . THR A 1 256 ? 156.588 76.238 183.380 1.00 32.23 256 THR A N 1
ATOM 1943 C CA . THR A 1 256 ? 155.581 75.939 184.392 1.00 32.23 256 THR A CA 1
ATOM 1944 C C . THR A 1 256 ? 154.679 74.829 183.870 1.00 32.23 256 THR A C 1
ATOM 1945 O O . THR A 1 256 ? 153.886 75.053 182.949 1.00 32.23 256 THR A O 1
ATOM 1949 N N . SER A 1 257 ? 154.789 73.642 184.462 1.00 32.75 257 SER A N 1
ATOM 1950 C CA . SER A 1 257 ? 154.011 72.497 184.011 1.00 32.75 257 SER A CA 1
ATOM 1951 C C . SER A 1 257 ? 152.582 72.493 184.537 1.00 32.75 257 SER A C 1
ATOM 1952 O O . SER A 1 257 ? 151.745 71.759 184.002 1.00 32.75 257 SER A O 1
ATOM 1955 N N . GLU A 1 258 ? 152.279 73.287 185.560 1.00 33.22 258 GLU A N 1
ATOM 1956 C CA . GLU A 1 258 ? 150.939 73.335 186.126 1.00 33.22 258 GLU A CA 1
ATOM 1957 C C . GLU A 1 258 ? 150.072 74.417 185.497 1.00 33.22 258 GLU A C 1
ATOM 1958 O O . GLU A 1 258 ? 148.916 74.575 185.897 1.00 33.22 258 GLU A O 1
ATOM 1964 N N . ALA A 1 259 ? 150.595 75.154 184.519 1.00 29.70 259 ALA A N 1
ATOM 1965 C CA . ALA A 1 259 ? 149.887 76.272 183.920 1.00 29.70 259 ALA A CA 1
ATOM 1966 C C . ALA A 1 259 ? 149.154 75.893 182.635 1.00 29.70 259 ALA A C 1
ATOM 1967 O O . ALA A 1 259 ? 148.659 76.780 181.933 1.00 29.70 259 ALA A O 1
ATOM 1969 N N . VAL A 1 260 ? 149.059 74.605 182.319 1.00 28.78 260 VAL A N 1
ATOM 1970 C CA . VAL A 1 260 ? 148.388 74.162 181.102 1.00 28.78 260 VAL A CA 1
ATOM 1971 C C . VAL A 1 260 ? 147.611 72.887 181.403 1.00 28.78 260 VAL A C 1
ATOM 1972 O O . VAL A 1 260 ? 148.043 72.053 182.201 1.00 28.78 260 VAL A O 1
ATOM 1976 N N . VAL A 1 261 ? 146.446 72.754 180.771 1.00 28.34 261 VAL A N 1
ATOM 1977 C CA . VAL A 1 261 ? 145.642 71.540 180.811 1.00 28.34 261 VAL A CA 1
ATOM 1978 C C . VAL A 1 261 ? 145.405 71.099 179.374 1.00 28.34 261 VAL A C 1
ATOM 1979 O O . VAL A 1 261 ? 144.995 71.905 178.532 1.00 28.34 261 VAL A O 1
ATOM 1983 N N . SER A 1 262 ? 145.669 69.827 179.091 1.00 29.39 262 SER A N 1
ATOM 1984 C CA . SER A 1 262 ? 145.573 69.291 177.740 1.00 29.39 262 SER A CA 1
ATOM 1985 C C . SER A 1 262 ? 144.234 68.588 177.572 1.00 29.39 262 SER A C 1
ATOM 1986 O O . SER A 1 262 ? 143.865 67.745 178.395 1.00 29.39 262 SER A O 1
ATOM 1989 N N . LEU A 1 263 ? 143.509 68.942 176.517 1.00 29.86 263 LEU A N 1
ATOM 1990 C CA . LEU A 1 263 ? 142.214 68.354 176.214 1.00 29.86 263 LEU A CA 1
ATOM 1991 C C . LEU A 1 263 ? 142.384 67.313 175.117 1.00 29.86 263 LEU A C 1
ATOM 1992 O O . LEU A 1 263 ? 142.870 67.626 174.028 1.00 29.86 263 LEU A O 1
ATOM 1997 N N . LEU A 1 264 ? 142.002 66.116 175.403 1.00 32.71 264 LEU A N 1
ATOM 1998 C CA . LEU A 1 264 ? 142.185 65.044 174.442 1.00 32.71 264 LEU A CA 1
ATOM 1999 C C . LEU A 1 264 ? 141.077 65.065 173.394 1.00 32.71 264 LEU A C 1
ATOM 2000 O O . LEU A 1 264 ? 139.946 65.459 173.688 1.00 32.71 264 LEU A O 1
ATOM 2005 N N . PRO A 1 265 ? 141.382 64.658 172.163 1.00 36.50 265 PRO A N 1
ATOM 2006 C CA . PRO A 1 265 ? 140.343 64.601 171.132 1.00 36.50 265 PRO A CA 1
ATOM 2007 C C . PRO A 1 265 ? 139.247 63.613 171.500 1.00 36.50 265 PRO A C 1
ATOM 2008 O O . PRO A 1 265 ? 139.492 62.584 172.130 1.00 36.50 265 PRO A O 1
ATOM 2012 N N . SER A 1 266 ? 138.024 63.945 171.097 1.00 40.68 266 SER A N 1
ATOM 2013 C CA . SER A 1 266 ? 136.868 63.144 171.469 1.00 40.68 266 SER A CA 1
ATOM 2014 C C . SER A 1 266 ? 136.925 61.766 170.820 1.00 40.68 266 SER A C 1
ATOM 2015 O O . SER A 1 266 ? 137.453 61.600 169.718 1.00 40.68 266 SER A O 1
ATOM 2018 N N . GLU A 1 267 ? 136.380 60.776 171.514 1.00 47.84 267 GLU A N 1
ATOM 2019 C CA . GLU A 1 267 ? 136.369 59.408 171.010 1.00 47.84 267 GLU A CA 1
ATOM 2020 C C . GLU A 1 267 ? 134.992 59.025 170.480 1.00 47.84 267 GLU A C 1
ATOM 2021 O O . GLU A 1 267 ? 134.528 59.569 169.480 1.00 47.84 267 GLU A O 1
ATOM 2027 N N . SER B 2 1 ? 168.290 90.459 157.323 1.00 44.82 337 SER B N 1
ATOM 2028 C CA . SER B 2 1 ? 167.744 90.644 155.985 1.00 44.82 337 SER B CA 1
ATOM 2029 C C . SER B 2 1 ? 167.215 89.326 155.429 1.00 44.82 337 SER B C 1
ATOM 2030 O O . SER B 2 1 ? 167.818 88.272 155.624 1.00 44.82 337 SER B O 1
ATOM 2033 N N . GLY B 2 2 ? 166.084 89.396 154.730 1.00 41.29 338 GLY B N 1
ATOM 2034 C CA . GLY B 2 2 ? 165.448 88.228 154.163 1.00 41.29 338 GLY B CA 1
ATOM 2035 C C . GLY B 2 2 ? 164.370 87.610 155.026 1.00 41.29 338 GLY B C 1
ATOM 2036 O O . GLY B 2 2 ? 163.658 86.718 154.552 1.00 41.29 338 GLY B O 1
ATOM 2037 N N . SER B 2 3 ? 164.233 88.052 156.273 1.00 43.15 339 SER B N 1
ATOM 2038 C CA . SER B 2 3 ? 163.207 87.527 157.159 1.00 43.15 339 SER B CA 1
ATOM 2039 C C . SER B 2 3 ? 161.858 88.166 156.859 1.00 43.15 339 SER B C 1
ATOM 2040 O O . SER B 2 3 ? 161.774 89.279 156.336 1.00 43.15 339 SER B O 1
ATOM 2043 N N . LEU B 2 4 ? 160.793 87.441 157.196 1.00 42.18 340 LEU B N 1
ATOM 2044 C CA . LEU B 2 4 ? 159.436 87.939 157.029 1.00 42.18 340 LEU B CA 1
ATOM 2045 C C . LEU B 2 4 ? 158.931 88.713 158.239 1.00 42.18 340 LEU B C 1
ATOM 2046 O O . LEU B 2 4 ? 157.852 89.310 158.164 1.00 42.18 340 LEU B O 1
ATOM 2051 N N . ASN B 2 5 ? 159.683 88.712 159.343 1.00 45.40 341 ASN B N 1
ATOM 2052 C CA . ASN B 2 5 ? 159.348 89.471 160.551 1.00 45.40 341 ASN B CA 1
ATOM 2053 C C . ASN B 2 5 ? 157.953 89.124 161.067 1.00 45.40 341 ASN B C 1
ATOM 2054 O O . ASN B 2 5 ? 157.141 90.001 161.370 1.00 45.40 341 ASN B O 1
ATOM 2059 N N . ILE B 2 6 ? 157.673 87.824 161.161 1.00 43.05 342 ILE B N 1
ATOM 2060 C CA . ILE B 2 6 ? 156.398 87.380 161.717 1.00 43.05 342 ILE B CA 1
ATOM 2061 C C . ILE B 2 6 ? 156.326 87.719 163.200 1.00 43.05 342 ILE B C 1
ATOM 2062 O O . ILE B 2 6 ? 155.344 88.298 163.677 1.00 43.05 342 ILE B O 1
ATOM 2067 N N . GLY B 2 7 ? 157.375 87.377 163.944 1.00 43.33 343 GLY B N 1
ATOM 2068 C CA . GLY B 2 7 ? 157.435 87.722 165.354 1.00 43.33 343 GLY B CA 1
ATOM 2069 C C . GLY B 2 7 ? 156.337 87.055 166.156 1.00 43.33 343 GLY B C 1
ATOM 2070 O O . GLY B 2 7 ? 155.930 85.920 165.886 1.00 43.33 343 GLY B O 1
ATOM 2071 N N . SER B 2 8 ? 155.844 87.774 167.159 1.00 44.95 344 SER B N 1
ATOM 2072 C CA . SER B 2 8 ? 154.800 87.273 168.041 1.00 44.95 344 SER B CA 1
ATOM 2073 C C . SER B 2 8 ? 153.435 87.732 167.545 1.00 44.95 344 SER B C 1
ATOM 2074 O O . SER B 2 8 ? 153.267 88.890 167.152 1.00 44.95 344 SER B O 1
ATOM 2077 N N . LEU B 2 9 ? 152.446 86.842 167.602 1.00 43.67 345 LEU B N 1
ATOM 2078 C CA . LEU B 2 9 ? 151.080 87.194 167.132 1.00 43.67 345 LEU B CA 1
ATOM 2079 C C . LEU B 2 9 ? 150.122 87.289 168.326 1.00 43.67 345 LEU B C 1
ATOM 2080 O O . LEU B 2 9 ? 148.907 87.136 168.111 1.00 43.67 345 LEU B O 1
ATOM 2085 N N . LYS B 2 10 ? 150.645 87.541 169.529 1.00 40.90 346 LYS B N 1
ATOM 2086 C CA . LYS B 2 10 ? 149.801 87.604 170.751 1.00 40.90 346 LYS B CA 1
ATOM 2087 C C . LYS B 2 10 ? 149.463 89.064 171.064 1.00 40.90 346 LYS B C 1
ATOM 2088 O O . LYS B 2 10 ? 149.165 89.798 170.106 1.00 40.90 346 LYS B O 1
#